Protein AF-0000000078188880 (afdb_homodimer)

Secondary structure (DSSP, 8-state):
--HHHHHHHHHHHHHHHHHHHHHHHHHHHHHHHHHHHHHHHHHHHHHH-EEEEEEE-S--S-EEEEEGGGTT---EEPEEPTTS-EEEEEEE-SEEEEEEEEETTEEE--TTS-EEEETTEEEEEEEE-/--HHHHHHHHHHHHHHHHHHHHHHHHHHHHHHHHHHHHHHHHHHHHHH-EEEEEEE-S--S-EEEEEGGGTT---EEPEEPTTS-EEEEEEE-SEEEEEEEEETTEEE--TTS-EEEETTEEEEEEEE-

InterPro domains:
  IPR013783 Immunoglobulin-like fold [G3DSA:2.60.40.10] (49-129)
  IPR014756 Immunoglobulin E-set [SSF81296] (52-128)
  IPR032640 AMP-activated protein kinase, glycogen-binding domain [PF16561] (54-128)

Sequence (258 aa):
MNAQDRLRSIRAKIAVLEGKMALAIIDAQKTLEEKQKRIDETRRALRLLRTACVVWPNSASEVLLSGSFDGWTTQRRMEKSSTGIFSLCLKLYPGRYEMKFIVDGVWRIDPLRPIVNNNGYENNLLIITMNAQDRLRSIRAKIAVLEGKMALAIIDAQKTLEEKQKRIDETRRALRLLRTACVVWPNSASEVLLSGSFDGWTTQRRMEKSSTGIFSLCLKLYPGRYEMKFIVDGVWRIDPLRPIVNNNGYENNLLIIT

Radius of gyration: 29.89 Å; Cα contacts (8 Å, |Δi|>4): 403; chains: 2; bounding box: 82×74×86 Å

Solvent-accessible surface area (backbone atoms only — not comparable to full-atom values): 14032 Å² total; per-residue (Å²): 132,56,75,66,54,56,50,51,49,49,52,50,50,50,52,53,50,52,51,51,50,52,51,50,49,51,53,49,52,53,51,48,50,52,50,49,51,51,49,50,40,47,48,53,32,56,67,57,42,33,82,44,76,49,71,44,82,59,89,70,92,43,44,28,41,31,29,40,68,24,47,55,65,56,71,44,74,39,46,70,44,98,87,50,39,29,36,43,50,40,69,38,48,52,23,46,36,42,30,40,34,30,50,69,86,37,81,40,67,58,87,91,44,56,70,43,77,56,98,86,39,78,32,24,52,45,79,40,121,131,54,73,67,55,54,50,53,50,51,51,50,49,48,52,51,50,51,52,50,50,50,52,49,48,52,52,50,52,51,51,48,50,53,51,51,49,52,48,51,40,48,50,54,34,56,67,57,42,33,82,44,75,47,71,45,82,58,88,70,91,42,46,29,40,32,28,39,67,24,47,55,64,55,72,44,77,40,47,71,44,97,87,50,40,28,35,42,48,39,70,38,48,52,23,46,35,42,32,40,33,29,49,70,84,38,83,40,66,58,87,92,45,55,72,44,78,56,98,86,40,78,30,24,52,45,79,39,120

Organism: Punica granatum (NCBI:txid22663)

Structure (mmCIF, N/CA/C/O backbone):
data_AF-0000000078188880-model_v1
#
loop_
_entity.id
_entity.type
_entity.pdbx_description
1 polymer 'AMP-activated protein kinase glycogen-binding domain-containing protein'
#
loop_
_atom_site.group_PDB
_atom_site.id
_atom_site.type_symbol
_atom_site.label_atom_id
_atom_site.label_alt_id
_atom_site.label_comp_id
_atom_site.label_asym_id
_atom_site.label_entity_id
_atom_site.label_seq_id
_atom_site.pdbx_PDB_ins_code
_atom_site.Cartn_x
_atom_site.Cartn_y
_atom_site.Cartn_z
_atom_site.occupancy
_atom_site.B_iso_or_equiv
_atom_site.auth_seq_id
_atom_site.auth_comp_id
_atom_site.auth_asym_id
_atom_site.auth_atom_id
_atom_site.pdbx_PDB_model_num
ATOM 1 N N . MET A 1 1 ? -23.516 39.938 53.188 1 63.28 1 MET A N 1
ATOM 2 C CA . MET A 1 1 ? -23.422 40.062 51.75 1 63.28 1 MET A CA 1
ATOM 3 C C . MET A 1 1 ? -24.797 40.25 51.125 1 63.28 1 MET A C 1
ATOM 5 O O . MET A 1 1 ? -25.688 39.406 51.344 1 63.28 1 MET A O 1
ATOM 9 N N . ASN A 1 2 ? -25.094 41.469 50.531 1 81.81 2 ASN A N 1
ATOM 10 C CA . ASN A 1 2 ? -26.453 41.781 50.094 1 81.81 2 ASN A CA 1
ATOM 11 C C . ASN A 1 2 ? -26.812 41 48.844 1 81.81 2 ASN A C 1
ATOM 13 O O . ASN A 1 2 ? -25.953 40.375 48.219 1 81.81 2 ASN A O 1
ATOM 17 N N . ALA A 1 3 ? -28.031 40.812 48.688 1 90.81 3 ALA A N 1
ATOM 18 C CA . ALA A 1 3 ? -28.594 40.062 47.562 1 90.81 3 ALA A CA 1
ATOM 19 C C . ALA A 1 3 ? -27.969 40.469 46.25 1 90.81 3 ALA A C 1
ATOM 21 O O . ALA A 1 3 ? -27.75 39.625 45.375 1 90.81 3 ALA A O 1
ATOM 22 N N . GLN A 1 4 ? -27.516 41.625 46.156 1 89.44 4 GLN A N 1
ATOM 23 C CA . GLN A 1 4 ? -26.922 42.156 44.938 1 89.44 4 GLN A CA 1
ATOM 24 C C . GLN A 1 4 ? -25.5 41.656 44.75 1 89.44 4 GLN A C 1
ATOM 26 O O . GLN A 1 4 ? -25.094 41.375 43.594 1 89.44 4 GLN A O 1
ATOM 31 N N . ASP A 1 5 ? -24.797 41.375 45.812 1 89.25 5 ASP A N 1
ATOM 32 C CA . ASP A 1 5 ? -23.422 40.875 45.75 1 89.25 5 ASP A CA 1
ATOM 33 C C . ASP A 1 5 ? -23.406 39.406 45.344 1 89.25 5 ASP A C 1
ATOM 35 O O . ASP A 1 5 ? -22.531 38.969 44.594 1 89.25 5 ASP A O 1
ATOM 39 N N . ARG A 1 6 ? -24.266 38.688 45.781 1 86.69 6 ARG A N 1
ATOM 40 C CA . ARG A 1 6 ? -24.375 37.281 45.438 1 86.69 6 ARG A CA 1
ATOM 41 C C . ARG A 1 6 ? -24.688 37.094 43.938 1 86.69 6 ARG A C 1
ATOM 43 O O . ARG A 1 6 ? -24.109 36.219 43.281 1 86.69 6 ARG A O 1
ATOM 50 N N . LEU A 1 7 ? -25.594 38.094 43.562 1 89.62 7 LEU A N 1
ATOM 51 C CA . LEU A 1 7 ? -25.969 38.062 42.156 1 89.62 7 LEU A CA 1
ATOM 52 C C . LEU A 1 7 ? -24.781 38.406 41.25 1 89.62 7 LEU A C 1
ATOM 54 O O . LEU A 1 7 ? -24.578 37.75 40.219 1 89.62 7 LEU A O 1
ATOM 58 N N . ARG A 1 8 ? -24.062 39.312 41.688 1 90.94 8 ARG A N 1
ATOM 59 C CA . ARG A 1 8 ? -22.859 39.719 40.938 1 90.94 8 ARG A CA 1
ATOM 60 C C . ARG A 1 8 ? -21.844 38.594 40.906 1 90.94 8 ARG A C 1
ATOM 62 O O . ARG A 1 8 ? -21.203 38.344 39.875 1 90.94 8 ARG A O 1
ATOM 69 N N . SER A 1 9 ? -21.766 37.875 41.969 1 89.62 9 SER A N 1
ATOM 70 C CA . SER A 1 9 ? -20.828 36.75 42.062 1 89.62 9 SER A CA 1
ATOM 71 C C . SER A 1 9 ? -21.219 35.625 41.125 1 89.62 9 SER A C 1
ATOM 73 O O . SER A 1 9 ? -20.375 35 40.5 1 89.62 9 SER A O 1
ATOM 75 N N . ILE A 1 10 ? -22.469 35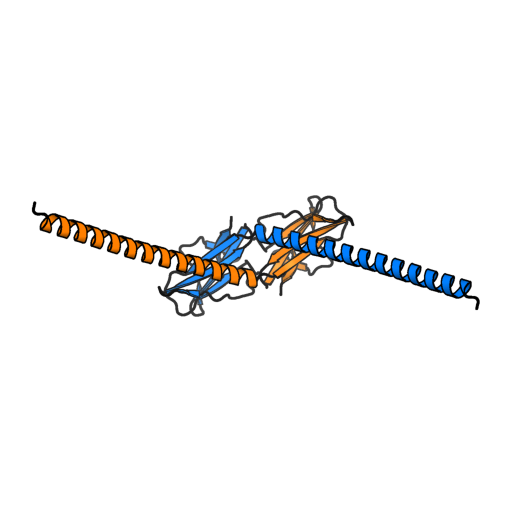.406 41.156 1 88.38 10 ILE A N 1
ATOM 76 C CA . ILE A 1 10 ? -22.984 34.344 40.312 1 88.38 10 ILE A CA 1
ATOM 77 C C . ILE A 1 10 ? -22.812 34.688 38.844 1 88.38 10 ILE A C 1
ATOM 79 O O . ILE A 1 10 ? -22.406 33.844 38.062 1 88.38 10 ILE A O 1
ATOM 83 N N . ARG A 1 11 ? -23.047 35.906 38.594 1 87.94 11 ARG A N 1
ATOM 84 C CA . ARG A 1 11 ? -22.844 36.344 37.219 1 87.94 11 ARG A CA 1
ATOM 85 C C . ARG A 1 11 ? -21.375 36.25 36.812 1 87.94 11 ARG A C 1
ATOM 87 O O . ARG A 1 11 ? -21.062 35.844 35.688 1 87.94 11 ARG A O 1
ATOM 94 N N . ALA A 1 12 ? -20.578 36.5 37.719 1 91.69 12 ALA A N 1
ATOM 95 C CA . ALA A 1 12 ? -19.141 36.375 37.469 1 91.69 12 ALA A CA 1
ATOM 96 C C . ALA A 1 12 ? -18.75 34.906 37.25 1 91.69 12 ALA A C 1
ATOM 98 O O . ALA A 1 12 ? -17.953 34.625 36.375 1 91.69 12 ALA A O 1
ATOM 99 N N . LYS A 1 13 ? -19.312 34.094 37.938 1 88.88 13 LYS A N 1
ATOM 100 C CA . LYS A 1 13 ? -19.016 32.656 37.812 1 88.88 13 LYS A CA 1
ATOM 101 C C . LYS A 1 13 ? -19.516 32.125 36.469 1 88.88 13 LYS A C 1
ATOM 103 O O . LYS A 1 13 ? -18.844 31.328 35.844 1 88.88 13 LYS A O 1
ATOM 108 N N . ILE A 1 14 ? -20.625 32.594 36.125 1 88.81 14 ILE A N 1
ATOM 109 C CA . ILE A 1 14 ? -21.203 32.156 34.875 1 88.81 14 ILE A CA 1
ATOM 110 C C . ILE A 1 14 ? -20.328 32.656 33.719 1 88.81 14 ILE A C 1
ATOM 112 O O . ILE A 1 14 ? -20.062 31.891 32.781 1 88.81 14 ILE A O 1
ATOM 116 N N . ALA A 1 15 ? -19.859 33.844 33.844 1 91.38 15 ALA A N 1
ATOM 117 C CA . ALA A 1 15 ? -19 34.406 32.812 1 91.38 15 ALA A CA 1
ATOM 118 C C . ALA A 1 15 ? -17.703 33.594 32.688 1 91.38 15 ALA A C 1
ATOM 120 O O . ALA A 1 15 ? -17.234 33.344 31.578 1 91.38 15 ALA A O 1
ATOM 121 N N . VAL A 1 16 ? -17.156 33.188 33.719 1 92.5 16 VAL A N 1
ATOM 122 C CA . VAL A 1 16 ? -15.93 32.406 33.75 1 92.5 16 VAL A CA 1
ATOM 123 C C . VAL A 1 16 ? -16.172 31.047 33.125 1 92.5 16 VAL A C 1
ATOM 125 O O . VAL A 1 16 ? -15.375 30.578 32.312 1 92.5 16 VAL A O 1
ATOM 128 N N . LEU A 1 17 ? -17.297 30.422 33.438 1 88.06 17 LEU A N 1
ATOM 129 C CA . LEU A 1 17 ? -17.656 29.125 32.906 1 88.06 17 LEU A CA 1
ATOM 130 C C . LEU A 1 17 ? -17.875 29.203 31.391 1 88.06 17 LEU A C 1
ATOM 132 O O . LEU A 1 17 ? -17.438 28.312 30.641 1 88.06 17 LEU A O 1
ATOM 136 N N . GLU A 1 18 ? -18.594 30.234 30.969 1 89.25 18 GLU A N 1
ATOM 137 C CA . GLU A 1 18 ? -18.812 30.453 29.547 1 89.25 18 GLU A CA 1
ATOM 138 C C . GLU A 1 18 ? -17.5 30.625 28.797 1 89.25 18 GLU A C 1
ATOM 140 O O . GLU A 1 18 ? -17.328 30.109 27.703 1 89.25 18 GLU A O 1
ATOM 145 N N . GLY A 1 19 ? -16.625 31.344 29.375 1 90.62 19 GLY A N 1
ATOM 146 C CA . GLY A 1 19 ? -15.289 31.5 28.812 1 90.62 19 GLY A CA 1
ATOM 147 C C . GLY A 1 19 ? -14.531 30.188 28.703 1 90.62 19 GLY A C 1
ATOM 148 O O . GLY A 1 19 ? -13.922 29.906 27.672 1 90.62 19 GLY A O 1
ATOM 149 N N . LYS A 1 20 ? -14.656 29.406 29.719 1 88.94 20 LYS A N 1
ATOM 150 C CA . LYS A 1 20 ? -14 28.109 29.734 1 88.94 20 LYS A CA 1
ATOM 151 C C . LYS A 1 20 ? -14.594 27.188 28.656 1 88.94 20 LYS A C 1
ATOM 153 O O . LYS A 1 20 ? -13.859 26.484 27.969 1 88.94 20 LYS A O 1
ATOM 158 N N . MET A 1 21 ? -15.891 27.234 28.578 1 89.44 21 MET A N 1
ATOM 159 C CA . MET A 1 21 ? -16.578 26.406 27.594 1 89.44 21 MET A CA 1
ATOM 160 C C . MET A 1 21 ? -16.203 26.828 26.172 1 89.44 21 MET A C 1
ATOM 162 O O . MET A 1 21 ? -15.992 25.984 25.297 1 89.44 21 MET A O 1
ATOM 166 N N . ALA A 1 22 ? -16.125 28.094 26.016 1 90.31 22 ALA A N 1
ATOM 167 C CA . ALA A 1 22 ? -15.75 28.625 24.719 1 90.31 22 ALA A CA 1
ATOM 168 C C . ALA A 1 22 ? -14.352 28.156 24.312 1 90.31 22 ALA A C 1
ATOM 170 O O . ALA A 1 22 ? -14.125 27.75 23.172 1 90.31 22 ALA A O 1
ATOM 171 N N . LEU A 1 23 ? -13.43 28.172 25.266 1 91.06 23 LEU A N 1
ATOM 172 C CA . LEU A 1 23 ? -12.062 27.734 25.016 1 91.06 23 LEU A CA 1
ATOM 173 C C . LEU A 1 23 ? -12.016 26.234 24.734 1 91.06 23 LEU A C 1
ATOM 175 O O . LEU A 1 23 ? -11.281 25.781 23.859 1 91.06 23 LEU A O 1
ATOM 179 N N . ALA A 1 24 ? -12.883 25.531 25.438 1 90.38 24 ALA A N 1
ATOM 180 C CA . ALA A 1 24 ? -12.945 24.094 25.234 1 90.38 24 ALA A CA 1
ATOM 181 C C . ALA A 1 24 ? -13.477 23.75 23.844 1 90.38 24 ALA A C 1
ATOM 183 O O . ALA A 1 24 ? -12.984 22.812 23.203 1 90.38 24 ALA A O 1
ATOM 184 N N . ILE A 1 25 ? -14.414 24.484 23.391 1 90.5 25 ILE A N 1
ATOM 185 C CA . ILE A 1 25 ? -15.008 24.281 22.078 1 90.5 25 ILE A CA 1
ATOM 186 C C . ILE A 1 25 ? -13.977 24.578 20.984 1 90.5 25 ILE A C 1
ATOM 188 O O . ILE A 1 25 ? -13.844 23.812 20.016 1 90.5 25 ILE A O 1
ATOM 192 N N . ILE A 1 26 ? -13.281 25.625 21.219 1 90.25 26 ILE A N 1
ATOM 193 C CA . ILE A 1 26 ? -12.25 26.016 20.266 1 90.25 26 ILE A CA 1
ATOM 194 C C . ILE A 1 26 ? -11.195 24.922 20.156 1 90.25 26 ILE A C 1
ATOM 196 O O . ILE A 1 26 ? -10.789 24.531 19.062 1 90.25 26 ILE A O 1
ATOM 200 N N . ASP A 1 27 ? -10.812 24.391 21.281 1 89.56 27 ASP A N 1
ATOM 201 C CA . ASP A 1 27 ? -9.812 23.328 21.328 1 89.56 27 ASP A CA 1
ATOM 202 C C . ASP A 1 27 ? -10.336 22.062 20.656 1 89.56 27 ASP A C 1
ATOM 204 O O . ASP A 1 27 ? -9.594 21.406 19.906 1 89.56 27 ASP A O 1
ATOM 208 N N . ALA A 1 28 ? -11.594 21.812 20.859 1 88.12 28 ALA A N 1
ATOM 209 C CA . ALA A 1 28 ? -12.227 20.641 20.25 1 88.12 28 ALA A CA 1
ATOM 210 C C . ALA A 1 28 ? -12.297 20.781 18.734 1 88.12 28 ALA A C 1
ATOM 212 O O . ALA A 1 28 ? -12.047 19.812 18 1 88.12 28 ALA A O 1
ATOM 213 N N . GLN A 1 29 ? -12.656 21.938 18.312 1 87.94 29 GLN A N 1
ATOM 214 C CA . GLN A 1 29 ? -12.758 22.203 16.875 1 87.94 29 GLN A CA 1
ATOM 215 C C . GLN A 1 29 ? -11.398 22.078 16.203 1 87.94 29 GLN A C 1
ATOM 217 O O . GLN A 1 29 ? -11.297 21.516 15.102 1 87.94 29 GLN A O 1
ATOM 222 N N . LYS A 1 30 ? -10.391 22.578 16.828 1 87.69 30 LYS A N 1
ATOM 223 C CA . LYS A 1 30 ? -9.031 22.469 16.297 1 87.69 30 LYS A CA 1
ATOM 224 C C . LYS A 1 30 ? -8.602 21.016 16.172 1 87.69 30 LYS A C 1
ATOM 226 O O . LYS A 1 30 ? -8.031 20.609 15.156 1 87.69 30 LYS A O 1
ATOM 231 N N . THR A 1 31 ? -8.875 20.297 17.141 1 86.44 31 THR A N 1
ATOM 232 C CA . THR A 1 31 ? -8.547 18.875 17.141 1 86.44 31 THR A CA 1
ATOM 233 C C . THR A 1 31 ? -9.305 18.141 16.047 1 86.44 31 THR A C 1
ATOM 235 O O . THR A 1 31 ? -8.734 17.297 15.344 1 86.44 31 THR A O 1
ATOM 238 N N . LEU A 1 32 ? -10.5 18.484 15.852 1 87.56 32 LEU A N 1
ATOM 239 C CA . LEU A 1 32 ? -11.344 17.875 14.836 1 87.56 32 LEU A CA 1
ATOM 240 C C . LEU A 1 32 ? -10.812 18.172 13.438 1 87.56 32 LEU A C 1
ATOM 242 O O . LEU A 1 32 ? -10.805 17.297 12.57 1 87.56 32 LEU A O 1
ATOM 246 N N . GLU A 1 33 ? -10.422 19.375 13.266 1 88.06 33 GLU A N 1
ATOM 247 C CA . GLU A 1 33 ? -9.867 19.781 11.977 1 88.06 33 GLU A CA 1
ATOM 248 C C . GLU A 1 33 ? -8.602 19 11.648 1 88.06 33 GLU A C 1
ATOM 250 O O . GLU A 1 33 ? -8.406 18.578 10.508 1 88.06 33 GLU A O 1
ATOM 255 N N . GLU A 1 34 ? -7.805 18.875 12.625 1 84.06 34 GLU A N 1
ATOM 256 C CA . GLU A 1 34 ? -6.57 18.125 12.438 1 84.06 34 GLU A CA 1
ATOM 257 C C . GLU A 1 34 ? -6.863 16.672 12.094 1 84.06 34 GLU A C 1
ATOM 259 O O . GLU A 1 34 ? -6.211 16.078 11.227 1 84.06 34 GLU A O 1
ATOM 264 N N . LYS A 1 35 ? -7.855 16.172 12.812 1 83.81 35 LYS A N 1
ATOM 265 C CA . LYS A 1 35 ? -8.234 14.781 12.555 1 83.81 35 LYS A CA 1
ATOM 266 C C . LYS A 1 35 ? -8.789 14.617 11.141 1 83.81 35 LYS A C 1
ATOM 268 O O . LYS A 1 35 ? -8.453 13.656 10.445 1 83.81 35 LYS A O 1
ATOM 273 N N . GLN A 1 36 ? -9.562 15.555 10.742 1 88.12 36 GLN A N 1
ATOM 274 C CA . GLN A 1 36 ? -10.133 15.531 9.398 1 88.12 36 GLN A CA 1
ATOM 275 C C . GLN A 1 36 ? -9.047 15.625 8.336 1 88.12 36 GLN A C 1
ATOM 277 O O . GLN A 1 36 ? -9.109 14.945 7.312 1 88.12 36 GLN A O 1
ATOM 282 N N . LYS A 1 37 ? -8.086 16.422 8.617 1 84.88 37 LYS A N 1
ATOM 283 C CA . LYS A 1 37 ? -6.969 16.547 7.688 1 84.88 37 LYS A CA 1
ATOM 284 C C . LYS A 1 37 ? -6.215 15.234 7.539 1 84.88 37 LYS A C 1
ATOM 286 O O . LYS A 1 37 ? -5.867 14.836 6.426 1 84.88 37 LYS A O 1
ATOM 291 N N . ARG A 1 38 ? -6.059 14.602 8.648 1 82.75 38 ARG A N 1
ATOM 292 C CA . ARG A 1 38 ? -5.367 13.32 8.633 1 82.75 38 ARG A CA 1
ATOM 293 C C . ARG A 1 38 ? -6.16 12.273 7.855 1 82.75 38 ARG A C 1
ATOM 295 O O . ARG A 1 38 ? -5.586 11.477 7.109 1 82.75 38 ARG A O 1
ATOM 302 N N . ILE A 1 39 ? -7.391 12.344 7.988 1 86.81 39 ILE A N 1
ATOM 303 C CA . ILE A 1 39 ? -8.266 11.406 7.297 1 86.81 39 ILE A CA 1
ATOM 304 C C . ILE A 1 39 ? -8.203 11.656 5.793 1 86.81 39 ILE A C 1
ATOM 306 O O . ILE A 1 39 ? -8.07 10.711 5.004 1 86.81 39 ILE A O 1
ATOM 310 N N . ASP A 1 40 ? -8.227 12.836 5.469 1 88.81 40 ASP A N 1
ATOM 311 C CA . ASP A 1 40 ? -8.188 13.188 4.051 1 88.81 40 ASP A CA 1
ATOM 312 C C . ASP A 1 40 ? -6.871 12.75 3.414 1 88.81 40 ASP A C 1
ATOM 314 O O . ASP A 1 40 ? -6.855 12.25 2.289 1 88.81 40 ASP A O 1
ATOM 318 N N . GLU A 1 41 ? -5.863 12.898 4.133 1 87.88 41 GLU A N 1
ATOM 319 C CA . GLU A 1 41 ? -4.547 12.492 3.654 1 87.88 41 GLU A CA 1
ATOM 320 C C . GLU A 1 41 ? -4.473 10.977 3.473 1 87.88 41 GLU A C 1
ATOM 322 O O . GLU A 1 41 ? -3.932 10.492 2.477 1 87.88 41 GLU A O 1
ATOM 327 N N . THR A 1 42 ? -5.012 10.297 4.398 1 87.5 42 THR A N 1
ATOM 328 C CA . THR A 1 42 ? -5.027 8.836 4.332 1 87.5 42 THR A CA 1
ATOM 329 C C . THR A 1 42 ? -5.875 8.359 3.158 1 87.5 42 THR A C 1
ATOM 331 O O . THR A 1 42 ? -5.496 7.43 2.447 1 87.5 42 THR A O 1
ATOM 334 N N . ARG A 1 43 ? -6.91 9.047 3.02 1 88.44 43 ARG A N 1
ATOM 335 C CA . ARG A 1 43 ? -7.797 8.695 1.917 1 88.44 43 ARG A CA 1
ATOM 336 C C . ARG A 1 43 ? -7.109 8.898 0.572 1 88.44 43 ARG A C 1
ATOM 338 O O . ARG A 1 43 ? -7.246 8.078 -0.335 1 88.44 43 ARG A O 1
ATOM 345 N N . ARG A 1 44 ? -6.484 9.961 0.462 1 91.06 44 ARG A N 1
ATOM 346 C CA . ARG A 1 44 ? -5.742 10.227 -0.767 1 91.06 44 ARG A CA 1
ATOM 347 C C . ARG A 1 44 ? -4.703 9.141 -1.024 1 91.06 44 ARG A C 1
ATOM 349 O O . ARG A 1 44 ? -4.574 8.648 -2.148 1 91.06 44 ARG A O 1
ATOM 356 N N . ALA A 1 45 ? -3.965 8.766 -0.01 1 93.06 45 ALA A N 1
ATOM 357 C CA . ALA A 1 45 ? -2.959 7.711 -0.124 1 93.06 45 ALA A CA 1
ATOM 358 C C . ALA A 1 45 ? -3.59 6.395 -0.564 1 93.06 45 ALA A C 1
ATOM 360 O O . ALA A 1 45 ? -3.049 5.695 -1.425 1 93.06 45 ALA A O 1
ATOM 361 N N . LEU A 1 46 ? -4.703 6.129 -0.073 1 93 46 LEU A N 1
ATOM 362 C CA . LEU A 1 46 ? -5.387 4.875 -0.372 1 93 46 LEU A CA 1
ATOM 363 C C . LEU A 1 46 ? -5.879 4.855 -1.814 1 93 46 LEU A C 1
ATOM 365 O O . LEU A 1 46 ? -5.852 3.809 -2.469 1 93 46 LEU A O 1
ATOM 369 N N . ARG A 1 47 ? -6.238 6.023 -2.303 1 93.44 47 ARG A N 1
ATOM 370 C CA . ARG A 1 47 ? -6.793 6.125 -3.65 1 93.44 47 ARG A CA 1
ATOM 371 C C . ARG A 1 47 ? -5.727 5.832 -4.703 1 93.44 47 ARG A C 1
ATOM 373 O O . ARG A 1 47 ? -6.047 5.414 -5.816 1 93.44 47 ARG A O 1
ATOM 380 N N . LEU A 1 48 ? -4.551 6.035 -4.348 1 95.56 48 LEU A N 1
ATOM 381 C CA . LEU A 1 48 ? -3.457 5.859 -5.293 1 95.56 48 LEU A CA 1
ATOM 382 C C . LEU A 1 48 ? -3.051 4.391 -5.387 1 95.56 48 LEU A C 1
ATOM 384 O O . LEU A 1 48 ? -2.381 3.988 -6.34 1 95.56 48 LEU A O 1
ATOM 388 N N . LEU A 1 49 ? -3.445 3.607 -4.398 1 97.25 49 LEU A N 1
ATOM 389 C CA . LEU A 1 49 ? -3.043 2.205 -4.363 1 97.25 49 LEU A CA 1
ATOM 390 C C . LEU A 1 49 ? -3.793 1.396 -5.414 1 97.25 49 LEU A C 1
ATOM 392 O O . LEU A 1 49 ? -4.969 1.657 -5.684 1 97.25 49 LEU A O 1
ATOM 396 N N . ARG A 1 50 ? -3.064 0.411 -5.973 1 96.81 50 ARG A N 1
ATOM 397 C CA . ARG A 1 50 ? -3.633 -0.524 -6.938 1 96.81 50 ARG A CA 1
ATOM 398 C C . ARG A 1 50 ? -3.572 -1.955 -6.414 1 96.81 50 ARG A C 1
ATOM 400 O O . ARG A 1 50 ? -2.609 -2.338 -5.746 1 96.81 50 ARG A O 1
ATOM 407 N N . THR A 1 51 ? -4.613 -2.707 -6.75 1 95.56 51 THR A N 1
ATOM 408 C CA . THR A 1 51 ? -4.621 -4.121 -6.391 1 95.56 51 THR A CA 1
ATOM 409 C C . THR A 1 51 ? -3.779 -4.934 -7.371 1 95.56 51 THR A C 1
ATOM 411 O O . THR A 1 51 ? -3.971 -4.844 -8.586 1 95.56 51 THR A O 1
ATOM 414 N N . ALA A 1 52 ? -2.83 -5.613 -6.855 1 96.31 52 ALA A N 1
ATOM 415 C CA . ALA A 1 52 ? -2.012 -6.539 -7.633 1 96.31 52 ALA A CA 1
ATOM 416 C C . ALA A 1 52 ? -2.172 -7.973 -7.129 1 96.31 52 ALA A C 1
ATOM 418 O O . ALA A 1 52 ? -1.853 -8.266 -5.977 1 96.31 52 ALA A O 1
ATOM 419 N N . CYS A 1 53 ? -2.664 -8.852 -8 1 94.81 53 CYS A N 1
ATOM 420 C CA . CYS A 1 53 ? -2.818 -10.25 -7.621 1 94.81 53 CYS A CA 1
ATOM 421 C C . CYS A 1 53 ? -1.739 -11.117 -8.266 1 94.81 53 CYS A C 1
ATOM 423 O O . CYS A 1 53 ? -1.664 -11.211 -9.492 1 94.81 53 CYS A O 1
ATOM 425 N N . VAL A 1 54 ? -0.965 -11.727 -7.434 1 97 54 VAL A N 1
ATOM 426 C CA . VAL A 1 54 ? 0.134 -12.578 -7.879 1 97 54 VAL A CA 1
ATOM 427 C C . VAL A 1 54 ? -0.276 -14.047 -7.781 1 97 54 VAL A C 1
ATOM 429 O O . VAL A 1 54 ? -0.861 -14.469 -6.781 1 97 54 VAL A O 1
ATOM 432 N N . VAL A 1 55 ? 0.067 -14.766 -8.883 1 96.19 55 VAL A N 1
ATOM 433 C CA . VAL A 1 55 ? -0.338 -16.172 -8.922 1 96.19 55 VAL A CA 1
ATOM 434 C C . VAL A 1 55 ? 0.89 -17.062 -9.109 1 96.19 55 VAL A C 1
ATOM 436 O O . VAL A 1 55 ? 1.845 -16.672 -9.789 1 96.19 55 VAL A O 1
ATOM 439 N N . TRP A 1 56 ? 0.911 -18.109 -8.445 1 97 56 TRP A N 1
ATOM 440 C CA . TRP A 1 56 ? 1.793 -19.234 -8.727 1 97 56 TRP A CA 1
ATOM 441 C C . TRP A 1 56 ? 1.005 -20.422 -9.281 1 97 56 TRP A C 1
ATOM 443 O O . TRP A 1 56 ? 0.241 -21.062 -8.555 1 97 56 TRP A O 1
ATOM 453 N N . PRO A 1 57 ? 1.231 -20.781 -10.555 1 89 57 PRO A N 1
ATOM 454 C CA . PRO A 1 57 ? 0.323 -21.719 -11.211 1 89 57 PRO A CA 1
ATOM 455 C C . PRO A 1 57 ? 0.788 -23.172 -11.094 1 89 57 PRO A C 1
ATOM 457 O O . PRO A 1 57 ? 0.082 -24.078 -11.523 1 89 57 PRO A O 1
ATOM 460 N N . ASN A 1 58 ? 1.953 -23.391 -10.57 1 93.69 58 ASN A N 1
ATOM 461 C CA . ASN A 1 58 ? 2.5 -24.75 -10.516 1 93.69 58 ASN A CA 1
ATOM 462 C C . ASN A 1 58 ? 2.125 -25.438 -9.211 1 93.69 58 ASN A C 1
ATOM 464 O O . ASN A 1 58 ? 1.701 -24.797 -8.25 1 93.69 58 ASN A O 1
ATOM 468 N N . SER A 1 59 ? 2.219 -26.75 -9.312 1 94.25 59 SER A N 1
ATOM 469 C CA . SER A 1 59 ? 1.889 -27.531 -8.133 1 94.25 59 SER A CA 1
ATOM 470 C C . SER A 1 59 ? 2.883 -27.297 -7 1 94.25 59 SER A C 1
ATOM 472 O O . SER A 1 59 ? 4.078 -27.125 -7.246 1 94.25 59 SER A O 1
ATOM 474 N N . ALA A 1 60 ? 2.371 -27.188 -5.758 1 97.38 60 ALA A N 1
ATOM 475 C CA . ALA A 1 60 ? 3.16 -27.031 -4.543 1 97.38 60 ALA A CA 1
ATOM 476 C C . ALA A 1 60 ? 2.316 -27.297 -3.301 1 97.38 60 ALA A C 1
ATOM 478 O O . ALA A 1 60 ? 1.085 -27.328 -3.371 1 97.38 60 ALA A O 1
ATOM 479 N N . SER A 1 61 ? 2.918 -27.625 -2.223 1 97.19 61 SER A N 1
ATOM 480 C CA . SER A 1 61 ? 2.229 -27.75 -0.942 1 97.19 61 SER A CA 1
ATOM 481 C C . SER A 1 61 ? 2.045 -26.391 -0.286 1 97.19 61 SER A C 1
ATOM 483 O O . SER A 1 61 ? 0.98 -26.094 0.262 1 97.19 61 SER A O 1
ATOM 485 N N . GLU A 1 62 ? 3.088 -25.594 -0.333 1 98.19 62 GLU A N 1
ATOM 486 C CA . GLU A 1 62 ? 3.07 -24.25 0.236 1 98.19 62 GLU A CA 1
ATOM 487 C C . GLU A 1 62 ? 3.852 -23.281 -0.635 1 98.19 62 GLU A C 1
ATOM 489 O O . GLU A 1 62 ? 4.926 -23.609 -1.141 1 98.19 62 GLU A O 1
ATOM 494 N N . VAL A 1 63 ? 3.262 -22.109 -0.808 1 98.69 63 VAL A N 1
ATOM 495 C CA . VAL A 1 63 ? 3.947 -21.062 -1.558 1 98.69 63 VAL A CA 1
ATOM 496 C C . VAL A 1 63 ? 3.898 -19.75 -0.775 1 98.69 63 VAL A C 1
ATOM 498 O O . VAL A 1 63 ? 2.838 -19.344 -0.298 1 98.69 63 VAL A O 1
ATOM 501 N N . LEU A 1 64 ? 5.094 -19.156 -0.548 1 98.75 64 LEU A N 1
ATOM 502 C CA . LEU A 1 64 ? 5.215 -17.828 0.042 1 98.75 64 LEU A CA 1
ATOM 503 C C . LEU A 1 64 ? 5.723 -16.828 -0.983 1 98.75 64 LEU A C 1
ATOM 505 O O . LEU A 1 64 ? 6.371 -17.203 -1.963 1 98.75 64 LEU A O 1
ATOM 509 N N . LEU A 1 65 ? 5.309 -15.57 -0.728 1 98.62 65 LEU A N 1
ATOM 510 C CA . LEU A 1 65 ? 5.758 -14.484 -1.587 1 98.62 65 LEU A CA 1
ATOM 511 C C . LEU A 1 65 ? 6.602 -13.484 -0.803 1 98.62 65 LEU A C 1
ATOM 513 O O . LEU A 1 65 ? 6.25 -13.109 0.317 1 98.62 65 LEU A O 1
ATOM 517 N N . SER A 1 66 ? 7.773 -13.156 -1.267 1 98.56 66 SER A N 1
ATOM 518 C CA . SER A 1 66 ? 8.641 -12.094 -0.756 1 98.56 66 SER A CA 1
ATOM 519 C C . SER A 1 66 ? 9.016 -11.109 -1.857 1 98.56 66 SER A C 1
ATOM 521 O O . SER A 1 66 ? 9.07 -11.477 -3.035 1 98.56 66 SER A O 1
ATOM 523 N N . GLY A 1 67 ? 9.211 -9.82 -1.398 1 98.31 67 GLY A N 1
ATOM 524 C CA . GLY A 1 67 ? 9.523 -8.859 -2.439 1 98.31 67 GLY A CA 1
ATOM 525 C C . GLY A 1 67 ? 9.938 -7.504 -1.893 1 98.31 67 GLY A C 1
ATOM 526 O O . GLY A 1 67 ? 10.039 -7.324 -0.677 1 98.31 67 GLY A O 1
ATOM 527 N N . SER A 1 68 ? 10.148 -6.621 -2.863 1 98.06 68 SER A N 1
ATOM 528 C CA . SER A 1 68 ? 10.656 -5.301 -2.512 1 98.06 68 SER A CA 1
ATOM 529 C C . SER A 1 68 ? 9.547 -4.402 -1.981 1 98.06 68 SER A C 1
ATOM 531 O O . SER A 1 68 ? 9.82 -3.348 -1.4 1 98.06 68 SER A O 1
ATOM 533 N N . PHE A 1 69 ? 8.281 -4.852 -2.117 1 98.25 69 PHE A N 1
ATOM 534 C CA . PHE A 1 69 ? 7.141 -4.027 -1.732 1 98.25 69 PHE A CA 1
ATOM 535 C C . PHE A 1 69 ? 7.105 -3.822 -0.223 1 98.25 69 PHE A C 1
ATOM 537 O O . PHE A 1 69 ? 6.387 -2.955 0.274 1 98.25 69 PHE A O 1
ATOM 544 N N . ASP A 1 70 ? 7.871 -4.527 0.536 1 97.69 70 ASP A N 1
ATOM 545 C CA . ASP A 1 70 ? 8.055 -4.293 1.965 1 97.69 70 ASP A CA 1
ATOM 546 C C . ASP A 1 70 ? 9.523 -4.402 2.357 1 97.69 70 ASP A C 1
ATOM 548 O O . ASP A 1 70 ? 9.844 -4.719 3.506 1 97.69 70 ASP A O 1
ATOM 552 N N . GLY A 1 71 ? 10.352 -4.246 1.402 1 96.81 71 GLY A N 1
ATOM 553 C CA . GLY A 1 71 ? 11.789 -4.305 1.646 1 96.81 71 GLY A CA 1
ATOM 554 C C . GLY A 1 71 ? 12.289 -5.707 1.922 1 96.81 71 GLY A C 1
ATOM 555 O O . GLY A 1 71 ? 13.258 -5.891 2.666 1 96.81 71 GLY A O 1
ATOM 556 N N . TRP A 1 72 ? 11.578 -6.695 1.471 1 97.31 72 TRP A N 1
ATOM 557 C CA . TRP A 1 72 ? 11.953 -8.102 1.623 1 97.31 72 TRP A CA 1
ATOM 558 C C . TRP A 1 72 ? 11.906 -8.516 3.088 1 97.31 72 TRP A C 1
ATOM 560 O O . TRP A 1 72 ? 12.656 -9.398 3.514 1 97.31 72 TRP A O 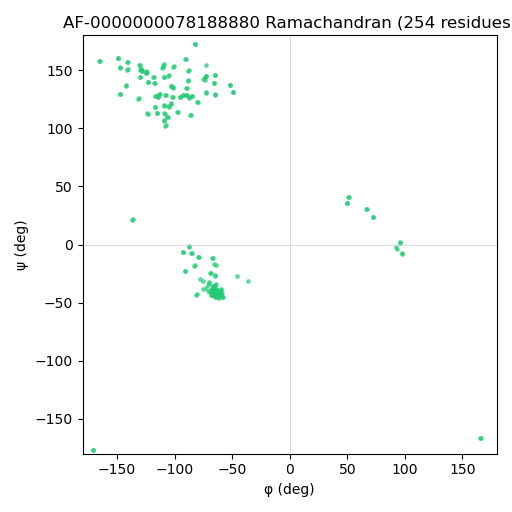1
ATOM 570 N N . THR A 1 73 ? 11.062 -7.934 3.832 1 97.69 73 THR A N 1
ATOM 571 C CA . THR A 1 73 ? 11.078 -8.148 5.273 1 97.69 73 THR A CA 1
ATOM 572 C C . THR A 1 73 ? 10.164 -9.305 5.66 1 97.69 73 THR A C 1
ATOM 574 O O . THR A 1 73 ? 10.305 -9.891 6.738 1 97.69 73 THR A O 1
ATOM 577 N N . THR A 1 74 ? 9.203 -9.641 4.859 1 97.31 74 THR A N 1
ATOM 578 C CA . THR A 1 74 ? 8.234 -10.672 5.211 1 97.31 74 THR A CA 1
ATOM 579 C C . THR A 1 74 ? 8.109 -11.695 4.086 1 97.31 74 THR A C 1
ATOM 581 O O . THR A 1 74 ? 8.414 -11.398 2.93 1 97.31 74 THR A O 1
ATOM 584 N N . GLN A 1 75 ? 7.773 -12.898 4.492 1 98.12 75 GLN A N 1
ATOM 585 C CA . GLN A 1 75 ? 7.352 -13.961 3.588 1 98.12 75 GLN A CA 1
ATOM 586 C C . GLN A 1 75 ? 5.855 -14.234 3.723 1 98.12 75 GLN A C 1
ATOM 588 O O . GLN A 1 75 ? 5.426 -14.922 4.648 1 98.12 75 GLN A O 1
ATOM 593 N N . ARG A 1 76 ? 5.109 -13.727 2.789 1 97.38 76 ARG A N 1
ATOM 594 C CA . ARG A 1 76 ? 3.656 -13.758 2.906 1 97.38 76 ARG A CA 1
ATOM 595 C C . ARG A 1 76 ? 3.088 -15.039 2.301 1 97.38 76 ARG A C 1
ATOM 597 O O . ARG A 1 76 ? 3.381 -15.367 1.151 1 97.38 76 ARG A O 1
ATOM 604 N N . ARG A 1 77 ? 2.299 -15.656 3.074 1 97.44 77 ARG A N 1
ATOM 605 C CA . ARG A 1 77 ? 1.717 -16.922 2.621 1 97.44 77 ARG A CA 1
ATOM 606 C C . ARG A 1 77 ? 0.663 -16.672 1.545 1 97.44 77 ARG A C 1
ATOM 608 O O . ARG A 1 77 ? -0.213 -15.82 1.706 1 97.44 77 ARG A O 1
ATOM 615 N N . MET A 1 78 ? 0.783 -17.438 0.458 1 97.06 78 MET A N 1
ATOM 616 C CA . MET A 1 78 ? -0.219 -17.391 -0.603 1 97.06 78 MET A CA 1
ATOM 617 C C . MET A 1 78 ? -1.346 -18.375 -0.333 1 97.06 78 MET A C 1
ATOM 619 O O . MET A 1 78 ? -1.121 -19.422 0.271 1 97.06 78 MET A O 1
ATOM 623 N N . GLU A 1 79 ? -2.504 -18.016 -0.789 1 94.38 79 GLU A N 1
ATOM 624 C CA . GLU A 1 79 ? -3.678 -18.859 -0.583 1 94.38 79 GLU A CA 1
ATOM 625 C C . GLU A 1 79 ? -3.844 -19.859 -1.723 1 94.38 79 GLU A C 1
ATOM 627 O O . GLU A 1 79 ? -3.742 -19.484 -2.896 1 94.38 79 GLU A O 1
ATOM 632 N N . LYS A 1 80 ? -4.117 -21.062 -1.336 1 93 80 LYS A N 1
ATOM 633 C CA . LYS A 1 80 ? -4.352 -22.109 -2.324 1 93 80 LYS A CA 1
ATOM 634 C C . LYS A 1 80 ? -5.836 -22.234 -2.654 1 93 80 LYS A C 1
ATOM 636 O O . LYS A 1 80 ? -6.668 -22.359 -1.753 1 93 80 LYS A O 1
ATOM 641 N N . SER A 1 81 ? -6.102 -22.203 -3.965 1 88.56 81 SER A N 1
ATOM 642 C CA . SER A 1 81 ? -7.48 -22.406 -4.402 1 88.56 81 SER A CA 1
ATOM 643 C C . SER A 1 81 ? -7.824 -23.891 -4.469 1 88.56 81 SER A C 1
ATOM 645 O O . SER A 1 81 ? -6.949 -24.734 -4.316 1 88.56 81 SER A O 1
ATOM 647 N N . SER A 1 82 ? -9.141 -24.125 -4.719 1 86.56 82 SER A N 1
ATOM 648 C CA . SER A 1 82 ? -9.609 -25.5 -4.844 1 86.56 82 SER A CA 1
ATOM 649 C C . SER A 1 82 ? -8.984 -26.188 -6.055 1 86.56 82 SER A C 1
ATOM 651 O O . SER A 1 82 ? -8.836 -27.422 -6.07 1 86.56 82 SER A O 1
ATOM 653 N N . THR A 1 83 ? -8.633 -25.391 -7.027 1 86.94 83 THR A N 1
ATOM 654 C CA . THR A 1 83 ? -8.055 -25.953 -8.25 1 86.94 83 THR A CA 1
ATOM 655 C C . THR A 1 83 ? -6.539 -26.094 -8.102 1 86.94 83 THR A C 1
ATOM 657 O O . THR A 1 83 ? -5.863 -26.531 -9.039 1 86.94 83 THR A O 1
ATOM 660 N N . GLY A 1 84 ? -5.996 -25.688 -6.977 1 90.44 84 GLY A N 1
ATOM 661 C CA . GLY A 1 84 ? -4.586 -25.891 -6.699 1 90.44 84 GLY A CA 1
ATOM 662 C C . GLY A 1 84 ? -3.727 -24.688 -7.043 1 90.44 84 GLY A C 1
ATOM 663 O O . GLY A 1 84 ? -2.5 -24.75 -6.941 1 90.44 84 GLY A O 1
ATOM 664 N N . ILE A 1 85 ? -4.328 -23.672 -7.484 1 92 85 ILE A N 1
ATOM 665 C CA . ILE A 1 85 ? -3.619 -22.453 -7.863 1 92 85 ILE A CA 1
ATOM 666 C C . ILE A 1 85 ? -3.393 -21.578 -6.625 1 92 85 ILE A C 1
ATOM 668 O O . ILE A 1 85 ? -4.305 -21.391 -5.816 1 92 85 ILE A O 1
ATOM 672 N N . PHE A 1 86 ? -2.098 -21.188 -6.445 1 96.44 86 PHE A N 1
ATOM 673 C CA . PHE A 1 86 ? -1.796 -20.281 -5.34 1 96.44 86 PHE A CA 1
ATOM 674 C C . PHE A 1 86 ? -1.941 -18.828 -5.781 1 96.44 86 PHE A C 1
ATOM 676 O O . PHE A 1 86 ? -1.55 -18.469 -6.891 1 96.44 86 PHE A O 1
ATOM 683 N N . SER A 1 87 ? -2.494 -17.984 -4.863 1 95.5 87 SER A N 1
ATOM 684 C CA . SER A 1 87 ? -2.662 -16.578 -5.203 1 95.5 87 SER A CA 1
ATOM 685 C C . SER A 1 87 ? -2.504 -15.68 -3.975 1 95.5 87 SER A C 1
ATOM 687 O O . SER A 1 87 ? -2.693 -16.141 -2.846 1 95.5 87 SER A O 1
ATOM 689 N N . LEU A 1 88 ? -2.088 -14.461 -4.18 1 96.31 88 LEU A N 1
ATOM 690 C CA . LEU A 1 88 ? -1.991 -13.406 -3.172 1 96.31 88 LEU A CA 1
ATOM 691 C C . LEU A 1 88 ? -2.246 -12.039 -3.789 1 96.31 88 LEU A C 1
ATOM 693 O O . LEU A 1 88 ? -1.692 -11.711 -4.844 1 96.31 88 LEU A O 1
ATOM 697 N N . CYS A 1 89 ? -3.148 -11.297 -3.146 1 96.31 89 CYS A N 1
ATOM 698 C CA . CYS A 1 89 ? -3.406 -9.938 -3.605 1 96.31 89 CYS A CA 1
ATOM 699 C C . CYS A 1 89 ? -2.73 -8.914 -2.695 1 96.31 89 CYS A C 1
ATOM 701 O O . CYS A 1 89 ? -2.781 -9.039 -1.47 1 96.31 89 CYS A O 1
ATOM 703 N N . LEU A 1 90 ? -2.133 -7.949 -3.295 1 97.25 90 LEU A N 1
ATOM 704 C CA . LEU A 1 90 ? -1.463 -6.855 -2.602 1 97.25 90 LEU A CA 1
ATOM 705 C C . LEU A 1 90 ? -2.006 -5.508 -3.062 1 97.25 90 LEU A C 1
ATOM 707 O O . LEU A 1 90 ? -2.479 -5.379 -4.191 1 97.25 90 LEU A O 1
ATOM 711 N N . LYS A 1 91 ? -2.023 -4.539 -2.16 1 97.31 91 LYS A N 1
ATOM 712 C CA . LYS A 1 91 ? -2.256 -3.143 -2.52 1 97.31 91 LYS A CA 1
ATOM 713 C C . LYS A 1 91 ? -0.94 -2.379 -2.635 1 97.31 91 LYS A C 1
ATOM 715 O O . LYS A 1 91 ? -0.238 -2.188 -1.639 1 97.31 91 LYS A O 1
ATOM 720 N N . LEU A 1 92 ? -0.651 -1.969 -3.85 1 98.25 92 LEU A N 1
ATOM 721 C CA . LEU A 1 92 ? 0.65 -1.365 -4.117 1 98.25 92 LEU A CA 1
ATOM 722 C C . LEU A 1 92 ? 0.493 -0.045 -4.863 1 98.25 92 LEU A C 1
ATOM 724 O O . LEU A 1 92 ? -0.417 0.106 -5.684 1 98.25 92 LEU A O 1
ATOM 728 N N . TYR A 1 93 ? 1.384 0.91 -4.531 1 97.81 93 TYR A N 1
ATOM 729 C CA . TYR A 1 93 ? 1.476 2.102 -5.363 1 97.81 93 TYR A CA 1
ATOM 730 C C . TYR A 1 93 ? 1.964 1.752 -6.766 1 97.81 93 TYR A C 1
ATOM 732 O O . TYR A 1 93 ? 2.703 0.782 -6.945 1 97.81 93 TYR A O 1
ATOM 740 N N . PRO A 1 94 ? 1.438 2.518 -7.801 1 98.25 94 PRO A N 1
ATOM 741 C CA . PRO A 1 94 ? 2.066 2.336 -9.109 1 98.25 94 PRO A CA 1
ATOM 742 C C . PRO A 1 94 ? 3.59 2.434 -9.055 1 98.25 94 PRO A C 1
ATOM 744 O O . PRO A 1 94 ? 4.129 3.311 -8.375 1 98.25 94 PRO A O 1
ATOM 747 N N . GLY A 1 95 ? 4.285 1.477 -9.656 1 98.25 95 GLY A N 1
ATOM 748 C CA . GLY A 1 95 ? 5.738 1.443 -9.594 1 98.25 95 GLY A CA 1
ATOM 749 C C . GLY A 1 95 ? 6.324 0.115 -10.031 1 98.25 95 GLY A C 1
ATOM 750 O O . GLY A 1 95 ? 5.695 -0.629 -10.781 1 98.25 95 GLY A O 1
ATOM 751 N N . ARG A 1 96 ? 7.586 -0.037 -9.719 1 97.81 96 ARG A N 1
ATOM 752 C CA . ARG A 1 96 ? 8.352 -1.223 -10.086 1 97.81 96 ARG A CA 1
ATOM 753 C C . ARG A 1 96 ? 8.781 -2.002 -8.844 1 97.81 96 ARG A C 1
ATOM 755 O O . ARG A 1 96 ? 9.352 -1.435 -7.914 1 97.81 96 ARG A O 1
ATOM 762 N N . TYR A 1 97 ? 8.445 -3.252 -8.867 1 98.19 97 TYR A N 1
ATOM 763 C CA . TYR A 1 97 ? 8.758 -4.094 -7.719 1 98.19 97 TYR A CA 1
ATOM 764 C C . TYR A 1 97 ? 9.477 -5.367 -8.156 1 98.19 97 TYR A C 1
ATOM 766 O O . TYR A 1 97 ? 9.312 -5.82 -9.289 1 98.19 97 TYR A O 1
ATOM 774 N N . GLU A 1 98 ? 10.281 -5.863 -7.312 1 98.31 98 GLU A N 1
ATOM 775 C CA . GLU A 1 98 ? 10.875 -7.188 -7.461 1 98.31 98 GLU A CA 1
ATOM 776 C C . GLU A 1 98 ? 10.297 -8.172 -6.441 1 98.31 98 GLU A C 1
ATOM 778 O O . GLU A 1 98 ? 9.961 -7.781 -5.32 1 98.31 98 GLU A O 1
ATOM 783 N N . MET A 1 99 ? 10.156 -9.398 -6.887 1 98.44 99 MET A N 1
ATOM 784 C CA . MET A 1 99 ? 9.578 -10.391 -5.992 1 98.44 99 MET A CA 1
ATOM 785 C C . MET A 1 99 ? 10.133 -11.781 -6.289 1 98.44 99 MET A C 1
ATOM 787 O O . MET A 1 99 ? 10.727 -12 -7.348 1 98.44 99 MET A O 1
ATOM 791 N N . LYS A 1 100 ? 10.016 -12.695 -5.32 1 98.31 100 LYS A N 1
ATOM 792 C CA . LYS A 1 100 ? 1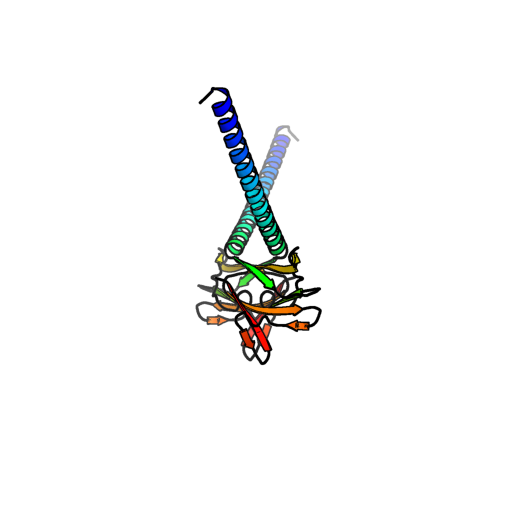0.344 -14.109 -5.426 1 98.31 100 LYS A CA 1
ATOM 793 C C . LYS A 1 100 ? 9.32 -14.969 -4.684 1 98.31 100 LYS A C 1
ATOM 795 O O . LYS A 1 100 ? 8.594 -14.469 -3.826 1 98.31 100 LYS A O 1
ATOM 800 N N . PHE A 1 101 ? 9.297 -16.188 -5.129 1 98.62 101 PHE A N 1
ATOM 801 C CA . PHE A 1 101 ? 8.445 -17.156 -4.465 1 98.62 101 PHE A CA 1
ATOM 802 C C . PHE A 1 101 ? 9.273 -18.125 -3.617 1 98.62 101 PHE A C 1
ATOM 804 O O . PHE A 1 101 ? 10.438 -18.391 -3.928 1 98.62 101 PHE A O 1
ATOM 811 N N . ILE A 1 102 ? 8.781 -18.531 -2.566 1 98.69 102 ILE A N 1
ATOM 812 C CA . ILE A 1 102 ? 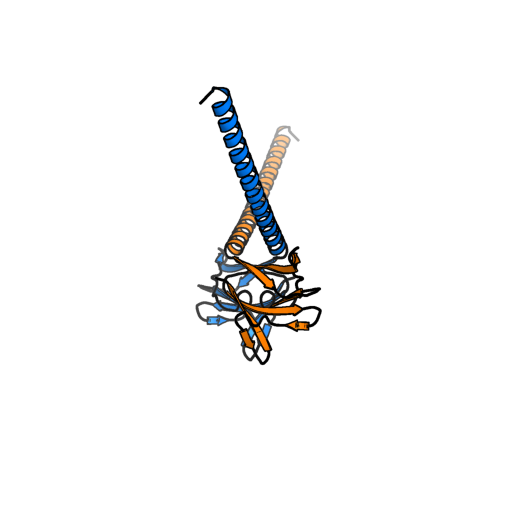9.297 -19.672 -1.802 1 98.69 102 ILE A CA 1
ATOM 813 C C . ILE A 1 102 ? 8.336 -20.844 -1.918 1 98.69 102 ILE A C 1
ATOM 815 O O . ILE A 1 102 ? 7.258 -20.844 -1.327 1 98.69 102 ILE A O 1
ATOM 819 N N . VAL A 1 103 ? 8.742 -21.844 -2.688 1 98.5 103 VAL A N 1
ATOM 820 C CA . VAL A 1 103 ? 7.902 -23 -2.996 1 98.5 103 VAL A CA 1
ATOM 821 C C . VAL A 1 103 ? 8.391 -24.219 -2.219 1 98.5 103 VAL A C 1
ATOM 823 O O . VAL A 1 103 ? 9.461 -24.766 -2.512 1 98.5 103 VAL A O 1
ATOM 826 N N . ASP A 1 104 ? 7.59 -24.562 -1.286 1 98.44 104 ASP A N 1
ATOM 827 C CA . ASP A 1 104 ? 7.953 -25.688 -0.424 1 98.44 104 ASP A CA 1
ATOM 828 C C . ASP A 1 104 ? 9.359 -25.516 0.14 1 98.44 104 ASP A C 1
ATOM 830 O O . ASP A 1 104 ? 10.164 -26.453 0.109 1 98.44 104 ASP A O 1
ATOM 834 N N . GLY A 1 105 ? 9.656 -24.281 0.527 1 98.06 105 GLY A N 1
ATOM 835 C CA . GLY A 1 105 ? 10.891 -23.984 1.248 1 98.06 105 GLY A CA 1
ATOM 836 C C . GLY A 1 105 ? 12.031 -23.594 0.337 1 98.06 105 GLY A C 1
ATOM 837 O O . GLY A 1 105 ? 13.117 -23.234 0.81 1 98.06 105 GLY A O 1
ATOM 838 N N . VAL A 1 106 ? 11.812 -23.609 -0.948 1 98.12 106 VAL A N 1
ATOM 839 C CA . VAL A 1 106 ? 12.891 -23.328 -1.893 1 98.12 106 VAL A CA 1
ATOM 840 C C . VAL A 1 106 ? 12.594 -22.016 -2.631 1 98.12 106 VAL A C 1
ATOM 842 O O . VAL A 1 106 ? 11.492 -21.844 -3.166 1 98.12 106 VAL A O 1
ATOM 845 N N . TRP A 1 107 ? 13.531 -21.156 -2.66 1 98.19 107 TRP A N 1
ATOM 846 C CA . TRP A 1 107 ? 13.391 -19.906 -3.406 1 98.19 107 TRP A CA 1
ATOM 847 C C . TRP A 1 107 ? 13.281 -20.188 -4.902 1 98.19 107 TRP A C 1
ATOM 849 O O . TRP A 1 107 ? 14.07 -20.938 -5.465 1 98.19 107 TRP A O 1
ATOM 859 N N . ARG A 1 108 ? 12.266 -19.594 -5.469 1 97.44 108 ARG A N 1
ATOM 860 C CA . ARG A 1 108 ? 12 -19.812 -6.887 1 97.44 108 ARG A CA 1
ATOM 861 C C . ARG A 1 108 ? 11.539 -18.531 -7.559 1 97.44 108 ARG A C 1
ATOM 863 O O . ARG A 1 108 ? 10.969 -17.641 -6.906 1 97.44 108 ARG A O 1
ATOM 870 N N . ILE A 1 109 ? 11.836 -18.406 -8.844 1 97.12 109 ILE A N 1
ATOM 871 C CA . ILE A 1 109 ? 11.203 -17.406 -9.695 1 97.12 109 ILE A CA 1
ATOM 872 C C . ILE A 1 109 ? 10.266 -18.078 -10.688 1 97.12 109 ILE A C 1
ATOM 874 O O . ILE A 1 109 ? 10.336 -19.297 -10.883 1 97.12 109 ILE A O 1
ATOM 878 N N . ASP A 1 110 ? 9.297 -17.422 -11.164 1 97.12 110 ASP A N 1
ATOM 879 C CA . ASP A 1 110 ? 8.461 -17.875 -12.266 1 97.12 110 ASP A CA 1
ATOM 880 C C . ASP A 1 110 ? 9.07 -17.516 -13.617 1 97.12 110 ASP A C 1
ATOM 882 O O . ASP A 1 110 ? 9.117 -16.344 -13.992 1 97.12 110 ASP A O 1
ATOM 886 N N . PRO A 1 111 ? 9.5 -18.469 -14.328 1 95.44 111 PRO A N 1
ATOM 887 C CA . PRO A 1 111 ? 10.188 -18.188 -15.586 1 95.44 111 PRO A CA 1
ATOM 888 C C . PRO A 1 111 ? 9.281 -17.516 -16.625 1 95.44 111 PRO A C 1
ATOM 890 O O . PRO A 1 111 ? 9.766 -16.953 -17.609 1 95.44 111 PRO A O 1
ATOM 893 N N . LEU A 1 112 ? 7.977 -17.578 -16.469 1 94.5 112 LEU A N 1
ATOM 894 C CA . LEU A 1 112 ? 7.035 -17.016 -17.422 1 94.5 112 LEU A CA 1
ATOM 895 C C . LEU A 1 112 ? 6.797 -15.531 -17.125 1 94.5 112 LEU A C 1
ATOM 897 O O . LEU A 1 112 ? 6.117 -14.852 -17.891 1 94.5 112 LEU A O 1
ATOM 901 N N . ARG A 1 113 ? 7.293 -15.062 -16.094 1 95.5 113 ARG A N 1
ATOM 902 C CA . ARG A 1 113 ? 7.195 -13.656 -15.727 1 95.5 113 ARG A CA 1
ATOM 903 C C . ARG A 1 113 ? 8.484 -12.906 -16.062 1 95.5 113 ARG A C 1
ATOM 905 O O . ARG A 1 113 ? 9.555 -13.523 -16.172 1 95.5 113 ARG A O 1
ATOM 912 N N . PRO A 1 114 ? 8.297 -11.57 -16.281 1 97.19 114 PRO A N 1
ATOM 913 C CA . PRO A 1 114 ? 9.523 -10.797 -16.5 1 97.19 114 PRO A CA 1
ATOM 914 C C . PRO A 1 114 ? 10.555 -11.016 -15.398 1 97.19 114 PRO A C 1
ATOM 916 O O . PRO A 1 114 ? 10.203 -11.094 -14.219 1 97.19 114 PRO A O 1
ATOM 919 N N . ILE A 1 115 ? 11.82 -11.172 -15.812 1 97.75 115 ILE A N 1
ATOM 920 C CA . ILE A 1 115 ? 12.914 -11.477 -14.898 1 97.75 115 ILE A CA 1
ATOM 921 C C . ILE A 1 115 ? 13.938 -10.344 -14.914 1 97.75 115 ILE A C 1
ATOM 923 O O . ILE A 1 115 ? 14.234 -9.789 -15.969 1 97.75 115 ILE A O 1
ATOM 927 N N . VAL A 1 116 ? 14.453 -9.977 -13.727 1 97.06 116 VAL A N 1
ATOM 928 C CA . VAL A 1 116 ? 15.508 -8.969 -13.602 1 97.06 116 VAL A CA 1
ATOM 929 C C . VAL A 1 116 ? 16.656 -9.531 -12.766 1 97.06 116 VAL A C 1
ATOM 931 O O . VAL A 1 116 ? 16.453 -10.438 -11.953 1 97.06 116 VAL A O 1
ATOM 934 N N . ASN A 1 117 ? 17.844 -9.039 -13.094 1 95.19 117 ASN A N 1
ATOM 935 C CA . ASN A 1 117 ? 19.047 -9.383 -12.32 1 95.19 117 ASN A CA 1
ATOM 936 C C . ASN A 1 117 ? 19.547 -8.188 -11.516 1 95.19 117 ASN A C 1
ATOM 938 O O . ASN A 1 117 ? 19.797 -7.117 -12.07 1 95.19 117 ASN A O 1
ATOM 942 N N . ASN A 1 118 ? 19.578 -8.383 -10.164 1 90.5 118 ASN A N 1
ATOM 943 C CA . ASN A 1 118 ? 20.078 -7.363 -9.25 1 90.5 118 ASN A CA 1
ATOM 944 C C . ASN A 1 118 ? 21.219 -7.895 -8.383 1 90.5 118 ASN A C 1
ATOM 946 O O . ASN A 1 118 ? 20.984 -8.672 -7.457 1 90.5 118 ASN A O 1
ATOM 950 N N . ASN A 1 119 ? 22.406 -7.348 -8.641 1 88.31 119 ASN A N 1
ATOM 951 C CA . ASN A 1 119 ? 23.594 -7.738 -7.883 1 88.31 119 ASN A CA 1
ATOM 952 C C . ASN A 1 119 ? 23.75 -9.258 -7.828 1 88.31 119 ASN A C 1
ATOM 954 O O . ASN A 1 119 ? 23.984 -9.82 -6.758 1 88.31 119 ASN A O 1
ATOM 958 N N . GLY A 1 120 ? 23.406 -9.969 -8.883 1 90.75 120 GLY A N 1
ATOM 959 C CA . GLY A 1 120 ? 23.625 -11.406 -8.969 1 90.75 120 GLY A CA 1
ATOM 960 C C . GLY A 1 120 ? 22.391 -12.219 -8.617 1 90.75 120 GLY A C 1
ATOM 961 O O . GLY A 1 120 ? 22.391 -13.445 -8.734 1 90.75 120 GLY A O 1
ATOM 962 N N . TYR A 1 121 ? 21.406 -11.531 -8.148 1 93.44 121 TYR A N 1
ATOM 963 C CA . TYR A 1 121 ? 20.172 -12.227 -7.797 1 93.44 121 TYR A CA 1
ATOM 964 C C . TYR A 1 121 ? 19.109 -12.047 -8.875 1 93.44 121 TYR A C 1
ATOM 966 O O . TYR A 1 121 ? 18.844 -10.922 -9.305 1 93.44 121 TYR A O 1
ATOM 974 N N . GLU A 1 122 ? 18.625 -13.211 -9.289 1 96.81 122 GLU A N 1
ATOM 975 C CA . GLU A 1 122 ? 17.516 -13.164 -10.227 1 96.81 122 GLU A CA 1
ATOM 976 C C . GLU A 1 122 ? 16.172 -13.078 -9.5 1 96.81 122 GLU A C 1
ATOM 978 O O . GLU A 1 122 ? 15.922 -13.852 -8.578 1 96.81 122 GLU A O 1
ATOM 983 N N . ASN A 1 123 ? 15.383 -12.086 -9.852 1 98.06 123 ASN A N 1
ATOM 984 C CA . ASN A 1 123 ? 14.055 -11.891 -9.281 1 98.06 123 ASN A CA 1
ATOM 985 C C . ASN A 1 123 ? 13 -11.695 -10.367 1 98.06 123 ASN A C 1
ATOM 987 O O . ASN A 1 123 ? 13.336 -11.398 -11.516 1 98.06 123 ASN A O 1
ATOM 991 N N . ASN A 1 124 ? 11.742 -12.031 -10.039 1 98.38 124 ASN A N 1
ATOM 992 C CA . ASN A 1 124 ? 10.664 -11.625 -10.93 1 98.38 124 ASN A CA 1
ATOM 993 C C . ASN A 1 124 ? 10.359 -10.141 -10.805 1 98.38 124 ASN A C 1
ATOM 995 O O . ASN A 1 124 ? 10.508 -9.555 -9.727 1 98.38 124 ASN A O 1
ATOM 999 N N . LEU A 1 125 ? 10.055 -9.539 -11.961 1 98.31 125 LEU A N 1
ATOM 1000 C CA . LEU A 1 125 ? 9.688 -8.125 -12.016 1 98.31 125 LEU A CA 1
ATOM 1001 C C . LEU A 1 125 ? 8.18 -7.953 -11.984 1 98.31 125 LEU A C 1
ATOM 1003 O O . LEU A 1 125 ? 7.449 -8.664 -12.688 1 98.31 125 LEU A O 1
ATOM 1007 N N . LEU A 1 126 ? 7.645 -7.125 -11.062 1 97.88 126 LEU A N 1
ATOM 1008 C CA . LEU A 1 126 ? 6.234 -6.77 -10.969 1 97.88 126 LEU A CA 1
ATOM 1009 C C . LEU A 1 126 ? 6.027 -5.285 -11.242 1 97.88 126 LEU A C 1
ATOM 1011 O O . LEU A 1 126 ? 6.496 -4.441 -10.477 1 97.88 126 LEU A O 1
ATOM 1015 N N . ILE A 1 127 ? 5.359 -4.953 -12.352 1 97.75 127 ILE A N 1
ATOM 1016 C CA . ILE A 1 127 ? 5.09 -3.566 -12.711 1 97.75 127 ILE A CA 1
ATOM 1017 C C . ILE A 1 127 ? 3.635 -3.225 -12.398 1 97.75 127 ILE A C 1
ATOM 1019 O O . ILE A 1 127 ? 2.715 -3.904 -12.867 1 97.75 127 ILE A O 1
ATOM 1023 N N . ILE A 1 128 ? 3.48 -2.227 -11.547 1 97.75 128 ILE A N 1
ATOM 1024 C CA . ILE A 1 128 ? 2.145 -1.758 -11.203 1 97.75 128 ILE A CA 1
ATOM 1025 C C . ILE A 1 128 ? 1.89 -0.398 -11.844 1 97.75 128 ILE A C 1
ATOM 1027 O O . ILE A 1 128 ? 2.711 0.515 -11.727 1 97.75 128 ILE A O 1
ATOM 1031 N N . THR A 1 129 ? 0.723 -0.291 -12.57 1 94.25 129 THR A N 1
ATOM 1032 C CA . THR A 1 129 ? 0.421 0.957 -13.266 1 94.25 129 THR A CA 1
ATOM 1033 C C . THR A 1 129 ? -0.845 1.596 -12.703 1 94.25 129 THR A C 1
ATOM 1035 O O . THR A 1 129 ? -1.705 0.903 -12.156 1 94.25 129 THR A O 1
ATOM 1038 N N . MET B 1 1 ? -53.219 -29.828 -35.531 1 61.69 1 MET B N 1
ATOM 1039 C CA . MET B 1 1 ? -52.531 -30.062 -34.281 1 61.69 1 MET B CA 1
ATOM 1040 C C . MET B 1 1 ? -53.469 -29.938 -33.094 1 61.69 1 MET B C 1
ATOM 1042 O O . MET B 1 1 ? -54.125 -28.906 -32.906 1 61.69 1 MET B O 1
ATOM 1046 N N . ASN B 1 2 ? -53.719 -31.062 -32.406 1 82.69 2 ASN B N 1
ATOM 1047 C CA . ASN B 1 2 ? -54.75 -31.062 -31.406 1 82.69 2 ASN B CA 1
ATOM 1048 C C . ASN B 1 2 ? -54.312 -30.297 -30.156 1 82.69 2 ASN B C 1
ATOM 1050 O O . ASN B 1 2 ? -53.156 -29.984 -29.984 1 82.69 2 ASN B O 1
ATOM 1054 N N . ALA B 1 3 ? -55.219 -29.719 -29.688 1 90.38 3 ALA B N 1
ATOM 1055 C CA . ALA B 1 3 ? -55.062 -28.922 -28.469 1 90.38 3 ALA B CA 1
ATOM 1056 C C . ALA B 1 3 ? -54.062 -29.594 -27.5 1 90.38 3 ALA B C 1
ATOM 1058 O O . ALA B 1 3 ? -53.281 -28.906 -26.844 1 90.38 3 ALA B O 1
ATOM 1059 N N . GLN B 1 4 ? -53.969 -30.859 -27.484 1 91.62 4 GLN B N 1
ATOM 1060 C CA . GLN B 1 4 ? -53.125 -31.625 -26.594 1 91.62 4 GLN B CA 1
ATOM 1061 C C . GLN B 1 4 ? -51.656 -31.531 -27.031 1 91.62 4 GLN B C 1
ATOM 1063 O O . GLN B 1 4 ? -50.75 -31.438 -26.203 1 91.62 4 GLN B O 1
ATOM 1068 N N . ASP B 1 5 ? -51.406 -31.406 -28.219 1 89.06 5 ASP B N 1
ATOM 1069 C CA . ASP B 1 5 ? -50.062 -31.266 -28.781 1 89.06 5 ASP B CA 1
ATOM 1070 C C . ASP B 1 5 ? -49.469 -29.891 -28.5 1 89.06 5 ASP B C 1
ATOM 1072 O O . ASP B 1 5 ? -48.281 -29.75 -28.219 1 89.06 5 ASP B O 1
ATOM 1076 N N . ARG B 1 6 ? -50.312 -28.953 -28.562 1 87.38 6 ARG B N 1
ATOM 1077 C CA . ARG B 1 6 ? -49.875 -27.578 -28.281 1 87.38 6 ARG B CA 1
ATOM 1078 C C . ARG B 1 6 ? -49.469 -27.406 -26.812 1 87.38 6 ARG B C 1
ATOM 1080 O O . ARG B 1 6 ? -48.469 -26.766 -26.516 1 87.38 6 ARG B O 1
ATOM 1087 N N . LEU B 1 7 ? -50.312 -28.141 -26.062 1 90.12 7 LEU B N 1
ATOM 1088 C CA . LEU B 1 7 ? -50.031 -28.078 -24.625 1 90.12 7 LEU B CA 1
ATOM 1089 C C . LEU B 1 7 ? -48.719 -28.766 -24.297 1 90.12 7 LEU B C 1
ATOM 1091 O O . LEU B 1 7 ? -47.938 -28.266 -23.484 1 90.12 7 LEU B O 1
ATOM 1095 N N . ARG B 1 8 ? -48.469 -29.797 -24.891 1 91.19 8 ARG B N 1
ATOM 1096 C CA . ARG B 1 8 ? -47.219 -30.547 -24.703 1 91.19 8 ARG B CA 1
ATOM 1097 C C . ARG B 1 8 ? -46.031 -29.719 -25.172 1 91.19 8 ARG B C 1
ATOM 1099 O O . ARG B 1 8 ? -45 -29.703 -24.516 1 91.19 8 ARG B O 1
ATOM 1106 N N . SER B 1 9 ? -46.25 -28.953 -26.188 1 90.06 9 SER B N 1
ATOM 1107 C CA . SER B 1 9 ? -45.188 -28.109 -26.734 1 90.06 9 SER B CA 1
ATOM 1108 C C . SER B 1 9 ? -44.844 -26.953 -25.812 1 90.06 9 SER B C 1
ATOM 1110 O O . SER B 1 9 ? -43.688 -26.609 -25.609 1 90.06 9 SER B O 1
ATOM 1112 N N . ILE B 1 10 ? -45.875 -26.469 -25.312 1 88.31 10 ILE B N 1
ATOM 1113 C CA . ILE B 1 10 ? -45.719 -25.344 -24.406 1 88.31 10 ILE B CA 1
ATOM 1114 C C . ILE B 1 10 ? -45.031 -25.812 -23.125 1 88.31 10 ILE B C 1
ATOM 1116 O O . ILE B 1 10 ? -44.094 -25.156 -22.625 1 88.31 10 ILE B O 1
ATOM 1120 N N . ARG B 1 11 ? -45.406 -26.938 -22.719 1 88.19 11 ARG B N 1
ATOM 1121 C CA . ARG B 1 11 ? -44.781 -27.484 -21.531 1 88.19 11 ARG B CA 1
ATOM 1122 C C . ARG B 1 11 ? -43.312 -27.781 -21.797 1 88.19 11 ARG B C 1
ATOM 1124 O O . ARG B 1 11 ? -42.469 -27.547 -20.938 1 88.19 11 ARG B O 1
ATOM 1131 N N . ALA B 1 12 ? -43.031 -28.188 -22.906 1 91.44 12 ALA B N 1
ATOM 1132 C CA . ALA B 1 12 ? -41.625 -28.438 -23.312 1 91.44 12 ALA B CA 1
ATOM 1133 C C . ALA B 1 12 ? -40.844 -27.141 -23.359 1 91.44 12 ALA B C 1
ATOM 1135 O O . ALA B 1 12 ? -39.688 -27.094 -22.906 1 91.44 12 ALA B O 1
ATOM 1136 N N . LYS B 1 13 ? -41.438 -26.125 -23.766 1 88.06 13 LYS B N 1
ATOM 1137 C CA . LYS B 1 13 ? -40.75 -24.828 -23.875 1 88.06 13 LYS B CA 1
ATOM 1138 C C . LYS B 1 13 ? -40.469 -24.234 -22.484 1 88.06 13 LYS B C 1
ATOM 1140 O O . LYS B 1 13 ? -39.406 -23.688 -22.25 1 88.06 13 LYS B O 1
ATOM 1145 N N . ILE B 1 14 ? -41.406 -24.531 -21.719 1 89 14 ILE B N 1
ATOM 1146 C CA . ILE B 1 14 ? -41.25 -24.047 -20.344 1 89 14 ILE B CA 1
ATOM 1147 C C . ILE B 1 14 ? -40.125 -24.797 -19.656 1 89 14 ILE B C 1
ATOM 1149 O O . ILE B 1 14 ? -39.312 -24.203 -18.953 1 89 14 ILE B O 1
ATOM 1153 N N . ALA B 1 15 ? -40.094 -26 -19.891 1 91.62 15 ALA B N 1
ATOM 1154 C CA . ALA B 1 15 ? -39.031 -26.828 -19.297 1 91.62 15 ALA B CA 1
ATOM 1155 C C . ALA B 1 15 ? -37.656 -26.391 -19.781 1 91.62 15 ALA B C 1
ATOM 1157 O O . ALA B 1 15 ? -36.719 -26.312 -19 1 91.62 15 ALA B O 1
ATOM 1158 N N . VAL B 1 16 ? -37.531 -26.078 -20.984 1 92.69 16 VAL B N 1
ATOM 1159 C CA . VAL B 1 16 ? -36.281 -25.625 -21.578 1 92.69 16 VAL B CA 1
ATOM 1160 C C . VAL B 1 16 ? -35.875 -24.281 -20.969 1 92.69 16 VAL B C 1
ATOM 1162 O O . VAL B 1 16 ? -34.719 -24.078 -20.609 1 92.69 16 VAL B O 1
ATOM 1165 N N . LEU B 1 17 ? -36.844 -23.359 -20.812 1 88.06 17 LEU B N 1
ATOM 1166 C CA . LEU B 1 17 ? -36.594 -22.047 -20.25 1 88.06 17 LEU B CA 1
ATOM 1167 C C . LEU B 1 17 ? -36.125 -22.156 -18.797 1 88.06 17 LEU B C 1
ATOM 1169 O O . LEU B 1 17 ? -35.219 -21.453 -18.375 1 88.06 17 LEU B O 1
ATOM 1173 N N . GLU B 1 18 ? -36.844 -23.016 -18.062 1 89.62 18 GLU B N 1
ATOM 1174 C CA . GLU B 1 18 ? -36.469 -23.25 -16.672 1 89.62 18 GLU B CA 1
ATOM 1175 C C . GLU B 1 18 ? -35.062 -23.781 -16.562 1 89.62 18 GLU B C 1
ATOM 1177 O O . GLU B 1 18 ? -34.281 -23.391 -15.68 1 89.62 18 GLU B O 1
ATOM 1182 N N . GLY B 1 19 ? -34.719 -24.656 -17.391 1 90.62 19 GLY B N 1
ATOM 1183 C CA . GLY B 1 19 ? -33.375 -25.172 -17.469 1 90.62 19 GLY B CA 1
ATOM 1184 C C . GLY B 1 19 ? -32.344 -24.094 -17.766 1 90.62 19 GLY B C 1
ATOM 1185 O O . GLY B 1 19 ? -31.281 -24.047 -17.109 1 90.62 19 GLY B O 1
ATOM 1186 N N . LYS B 1 20 ? -32.656 -23.266 -18.656 1 89.12 20 LYS B N 1
ATOM 1187 C CA . LYS B 1 20 ? -31.766 -22.172 -19.031 1 89.12 20 LYS B CA 1
ATOM 1188 C C . LYS B 1 20 ? -31.609 -21.188 -17.875 1 89.12 20 LYS B C 1
ATOM 1190 O O . LYS B 1 20 ? -30.484 -20.719 -17.594 1 89.12 20 LYS B O 1
ATOM 1195 N N . MET B 1 21 ? -32.719 -20.922 -17.234 1 89.19 21 MET B N 1
ATOM 1196 C CA . MET B 1 21 ? -32.656 -20.016 -16.094 1 89.19 21 MET B CA 1
ATOM 1197 C C . MET B 1 21 ? -31.828 -20.609 -14.953 1 89.19 21 MET B C 1
ATOM 1199 O O . MET B 1 21 ? -31.062 -19.891 -14.305 1 89.19 21 MET B O 1
ATOM 1203 N N . ALA B 1 22 ? -32.031 -21.828 -14.805 1 90.5 22 ALA B N 1
ATOM 1204 C CA . ALA B 1 22 ? -31.266 -22.5 -13.758 1 90.5 22 ALA B CA 1
ATOM 1205 C C . ALA B 1 22 ? -29.766 -22.422 -14.031 1 90.5 22 ALA B C 1
ATOM 1207 O O . ALA B 1 22 ? -28.984 -22.156 -13.117 1 90.5 22 ALA B O 1
ATOM 1208 N N . LEU B 1 23 ? -29.391 -22.609 -15.25 1 91.12 23 LEU B N 1
ATOM 1209 C CA . LEU B 1 23 ? -27.984 -22.531 -15.641 1 91.12 23 LEU B CA 1
ATOM 1210 C C . LEU B 1 23 ? -27.453 -21.109 -15.5 1 91.12 23 LEU B C 1
ATOM 1212 O O . LEU B 1 23 ? -26.328 -20.906 -15.047 1 91.12 23 LEU B O 1
ATOM 1216 N N . ALA B 1 24 ? -28.312 -20.188 -15.789 1 90.56 24 ALA B N 1
ATOM 1217 C CA . ALA B 1 24 ? -27.938 -18.781 -15.664 1 90.56 24 ALA B CA 1
ATOM 1218 C C . ALA B 1 24 ? -27.719 -18.391 -14.203 1 90.56 24 ALA B C 1
ATOM 1220 O O . ALA B 1 24 ? -26.781 -17.656 -13.891 1 90.56 24 ALA B O 1
ATOM 1221 N N . ILE B 1 25 ? -28.516 -18.906 -13.367 1 90.75 25 ILE B N 1
ATOM 1222 C CA . ILE B 1 25 ? -28.406 -18.625 -11.938 1 90.75 25 ILE B CA 1
ATOM 1223 C C . ILE B 1 25 ? -27.125 -19.234 -11.383 1 90.75 25 ILE B C 1
ATOM 1225 O O . ILE B 1 25 ? -26.406 -18.578 -10.617 1 90.75 25 ILE B O 1
ATOM 1229 N N . ILE B 1 26 ? -26.875 -20.406 -11.82 1 90.38 26 ILE B N 1
ATOM 1230 C CA . ILE B 1 26 ? -25.656 -21.094 -11.383 1 90.38 26 ILE B CA 1
ATOM 1231 C C . ILE B 1 26 ? -24.438 -20.297 -11.812 1 90.38 26 ILE B C 1
ATOM 1233 O O . ILE B 1 26 ? -23.516 -20.078 -11.016 1 90.38 26 ILE B O 1
ATOM 1237 N N . ASP B 1 27 ? -24.438 -19.812 -13.016 1 89.44 27 ASP B N 1
ATOM 1238 C CA . ASP B 1 27 ? -23.344 -19.016 -13.539 1 89.44 27 ASP B CA 1
ATOM 1239 C C . ASP B 1 27 ? -23.188 -17.703 -12.773 1 89.44 27 ASP B C 1
ATOM 1241 O O . ASP B 1 27 ? -22.078 -17.281 -12.461 1 89.44 27 ASP B O 1
ATOM 1245 N N . ALA B 1 28 ? -24.312 -17.141 -12.438 1 88.25 28 ALA B N 1
ATOM 1246 C CA . ALA B 1 28 ? -24.312 -15.891 -11.695 1 88.25 28 ALA B CA 1
ATOM 1247 C C . ALA B 1 28 ? -23.766 -16.094 -10.281 1 88.25 28 ALA B C 1
ATOM 1249 O O . ALA B 1 28 ? -23 -15.266 -9.789 1 88.25 28 ALA B O 1
ATOM 1250 N N . GLN B 1 29 ? -24.188 -17.156 -9.688 1 87.81 29 GLN B N 1
ATOM 1251 C CA . GLN B 1 29 ? -23.719 -17.453 -8.336 1 87.81 29 GLN B CA 1
ATOM 1252 C C . GLN B 1 29 ? -22.219 -17.703 -8.312 1 87.81 29 GLN B C 1
ATOM 1254 O O . GLN B 1 29 ? -21.531 -17.25 -7.398 1 87.81 29 GLN B O 1
ATOM 1259 N N . LYS B 1 30 ? -21.734 -18.391 -9.273 1 87.75 30 LYS B N 1
ATOM 1260 C CA . LYS B 1 30 ? -20.312 -18.641 -9.383 1 87.75 30 LYS B CA 1
ATOM 1261 C C . LYS B 1 30 ? -19.531 -17.344 -9.539 1 87.75 30 LYS B C 1
ATOM 1263 O O . LYS B 1 30 ? -18.5 -17.156 -8.891 1 87.75 30 LYS B O 1
ATOM 1268 N N . THR B 1 31 ? -20 -16.547 -10.359 1 86.81 31 THR B N 1
ATOM 1269 C CA . THR B 1 31 ? -19.375 -15.25 -10.578 1 86.81 31 THR B CA 1
ATOM 1270 C C . THR B 1 31 ? -19.375 -14.414 -9.305 1 86.81 31 THR B C 1
ATOM 1272 O O . THR B 1 31 ? -18.375 -13.773 -8.961 1 86.81 31 THR B O 1
ATOM 1275 N N . LEU B 1 32 ? -20.422 -14.469 -8.602 1 87.56 32 LEU B N 1
ATOM 1276 C CA . LEU B 1 32 ? -20.562 -13.727 -7.355 1 87.56 32 LEU B CA 1
ATOM 1277 C C . LEU B 1 32 ? -19.578 -14.219 -6.301 1 87.56 32 LEU B C 1
ATOM 1279 O O . LEU B 1 32 ? -18.984 -13.422 -5.578 1 87.56 32 LEU B O 1
ATOM 1283 N N . GLU B 1 33 ? -19.453 -15.492 -6.25 1 88.19 33 GLU B N 1
ATOM 1284 C CA . GLU B 1 33 ? -18.516 -16.094 -5.301 1 88.19 33 GLU B CA 1
ATOM 1285 C C . GLU B 1 33 ? -17.094 -15.664 -5.59 1 88.19 33 GLU B C 1
ATOM 1287 O O . GLU B 1 33 ? -16.328 -15.359 -4.668 1 88.19 33 GLU B O 1
ATOM 1292 N N . GLU B 1 34 ? -16.781 -15.68 -6.812 1 84.19 34 GLU B N 1
ATOM 1293 C CA . GLU B 1 34 ? -15.438 -15.258 -7.211 1 84.19 34 GLU B CA 1
ATOM 1294 C C . GLU B 1 34 ? -15.195 -13.797 -6.867 1 84.19 34 GLU B C 1
ATOM 1296 O O . GLU B 1 34 ? -14.117 -13.438 -6.395 1 84.19 34 GLU B O 1
ATOM 1301 N N . LYS B 1 35 ? -16.234 -13.023 -7.117 1 83.81 35 LYS B N 1
ATOM 1302 C CA . LYS B 1 35 ? -16.109 -11.602 -6.797 1 83.81 35 LYS B CA 1
ATOM 1303 C C . LYS B 1 35 ? -15.953 -11.391 -5.297 1 83.81 35 LYS B C 1
ATOM 1305 O O . LYS B 1 35 ? -15.133 -10.578 -4.863 1 83.81 35 LYS B O 1
ATOM 1310 N N . GLN B 1 36 ? -16.688 -12.125 -4.562 1 88.25 36 GLN B N 1
ATOM 1311 C CA . GLN B 1 36 ? -16.609 -12.031 -3.109 1 88.25 36 GLN B CA 1
ATOM 1312 C C . GLN B 1 36 ? -15.227 -12.453 -2.607 1 88.25 36 GLN B C 1
ATOM 1314 O O . GLN B 1 36 ? -14.68 -11.828 -1.697 1 88.25 36 GLN B O 1
ATOM 1319 N N . LYS B 1 37 ? -14.711 -13.453 -3.223 1 85.06 37 LYS B N 1
ATOM 1320 C CA . LYS B 1 37 ? -13.375 -13.906 -2.857 1 85.06 37 LYS B CA 1
ATOM 1321 C C . LYS B 1 37 ? -12.336 -12.828 -3.119 1 85.06 37 LYS B C 1
ATOM 1323 O O . LYS B 1 37 ? -11.453 -12.586 -2.287 1 85.06 37 LYS B O 1
ATOM 1328 N N . ARG B 1 38 ? -12.508 -12.18 -4.211 1 82.75 38 ARG B N 1
ATOM 1329 C CA . ARG B 1 38 ? -11.586 -11.109 -4.566 1 82.75 38 ARG B CA 1
ATOM 1330 C C . ARG B 1 38 ? -11.695 -9.945 -3.588 1 82.75 38 ARG B C 1
ATOM 1332 O O . ARG B 1 38 ? -10.688 -9.352 -3.203 1 82.75 38 ARG B O 1
ATOM 1339 N N . ILE B 1 39 ? -12.828 -9.703 -3.168 1 87 39 ILE B N 1
ATOM 1340 C CA . ILE B 1 39 ? -13.07 -8.617 -2.225 1 87 39 ILE B CA 1
ATOM 1341 C C . ILE B 1 39 ? -12.438 -8.953 -0.876 1 87 39 ILE B C 1
ATOM 1343 O O . ILE B 1 39 ? -11.758 -8.117 -0.276 1 87 39 ILE B O 1
ATOM 1347 N N . ASP B 1 40 ? -12.617 -10.117 -0.518 1 88.94 40 ASP B N 1
ATOM 1348 C CA . ASP B 1 40 ? -12.07 -10.539 0.768 1 88.94 40 ASP B CA 1
ATOM 1349 C C . ASP B 1 40 ? -10.547 -10.484 0.759 1 88.94 40 ASP B C 1
ATOM 1351 O O . ASP B 1 40 ? -9.93 -10.062 1.739 1 88.94 40 ASP B O 1
ATOM 1355 N N . GLU B 1 41 ? -9.992 -10.852 -0.308 1 88.06 41 GLU B N 1
ATOM 1356 C CA . GLU B 1 41 ? -8.539 -10.805 -0.458 1 88.06 41 GLU B CA 1
ATOM 1357 C C . GL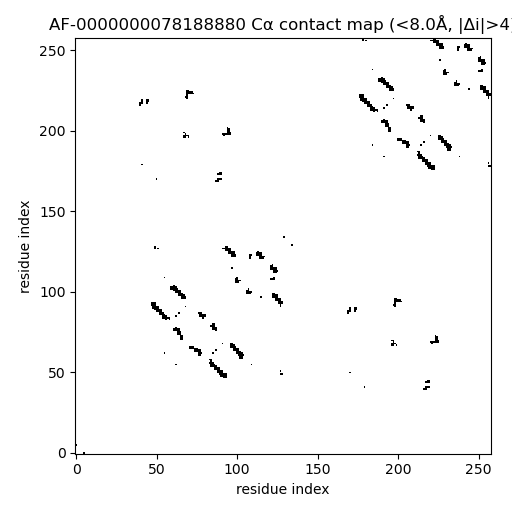U B 1 41 ? -8.023 -9.367 -0.412 1 88.06 41 GLU B C 1
ATOM 1359 O O . GLU B 1 41 ? -7.012 -9.086 0.232 1 88.06 41 GLU B O 1
ATOM 1364 N N . THR B 1 42 ? -8.727 -8.531 -1.054 1 87.75 42 THR B N 1
ATOM 1365 C CA . THR B 1 42 ? -8.352 -7.117 -1.069 1 87.75 42 THR B CA 1
ATOM 1366 C C . THR B 1 42 ? -8.477 -6.508 0.324 1 87.75 42 THR B C 1
ATOM 1368 O O . THR B 1 42 ? -7.609 -5.742 0.753 1 87.75 42 THR B O 1
ATOM 1371 N N . ARG B 1 43 ? -9.492 -6.914 0.927 1 88.5 43 ARG B N 1
ATOM 1372 C CA . ARG B 1 43 ? -9.711 -6.41 2.279 1 88.5 43 ARG B CA 1
ATOM 1373 C C . ARG B 1 43 ? -8.594 -6.855 3.215 1 88.5 43 ARG B C 1
ATOM 1375 O O . ARG B 1 43 ? -8.117 -6.074 4.043 1 88.5 43 ARG B O 1
ATOM 1382 N N . ARG B 1 44 ? -8.258 -8.055 3.102 1 91.06 44 ARG B N 1
ATOM 1383 C CA . ARG B 1 44 ? -7.16 -8.57 3.912 1 91.06 44 ARG B CA 1
ATOM 1384 C C . ARG B 1 44 ? -5.875 -7.793 3.643 1 91.06 44 ARG B C 1
ATOM 1386 O O . ARG B 1 44 ? -5.168 -7.414 4.578 1 91.06 44 ARG B O 1
ATOM 1393 N N . ALA B 1 45 ? -5.578 -7.555 2.396 1 93.31 45 ALA B N 1
ATOM 1394 C CA . ALA B 1 45 ? -4.391 -6.797 2.014 1 93.31 45 ALA B CA 1
ATOM 1395 C C . ALA B 1 45 ? -4.422 -5.391 2.605 1 93.31 45 ALA B C 1
ATOM 1397 O O . ALA B 1 45 ? -3.412 -4.898 3.113 1 93.31 45 ALA B O 1
ATOM 1398 N N . LEU B 1 46 ? -5.527 -4.824 2.627 1 93.06 46 LEU B N 1
ATOM 1399 C CA . LEU B 1 46 ? -5.68 -3.459 3.115 1 93.06 46 LEU B CA 1
ATOM 1400 C C . LEU B 1 46 ? -5.484 -3.396 4.625 1 93.06 46 LEU B C 1
ATOM 1402 O O . LEU B 1 46 ? -4.926 -2.428 5.145 1 93.06 46 LEU B O 1
ATOM 1406 N N . ARG B 1 47 ? -5.891 -4.461 5.285 1 93.5 47 ARG B N 1
ATOM 1407 C CA . ARG B 1 47 ? -5.82 -4.5 6.742 1 93.5 47 ARG B CA 1
ATOM 1408 C C . ARG B 1 47 ? -4.371 -4.543 7.219 1 93.5 47 ARG B C 1
ATOM 1410 O O . ARG B 1 47 ? -4.07 -4.117 8.336 1 93.5 47 ARG B O 1
ATOM 1417 N N . LEU B 1 48 ? -3.551 -5 6.41 1 95.62 48 LEU B N 1
ATOM 1418 C CA . LEU B 1 48 ? -2.15 -5.156 6.785 1 95.62 48 LEU B CA 1
ATOM 1419 C C . LEU B 1 48 ? -1.395 -3.842 6.617 1 95.62 48 LEU B C 1
ATOM 1421 O O . LEU B 1 48 ? -0.309 -3.668 7.176 1 95.62 48 LEU B O 1
ATOM 1425 N N . LEU B 1 49 ? -1.953 -2.93 5.84 1 97.25 49 LEU B N 1
ATOM 1426 C CA . LEU B 1 49 ? -1.273 -1.67 5.559 1 97.25 49 LEU B CA 1
ATOM 1427 C C . LEU B 1 49 ? -1.278 -0.762 6.781 1 97.25 49 LEU B C 1
ATOM 1429 O O . LEU B 1 49 ? -2.25 -0.741 7.539 1 97.25 49 LEU B O 1
ATOM 1433 N N . ARG B 1 50 ? -0.17 -0.02 6.918 1 96.81 50 ARG B N 1
ATOM 1434 C CA . ARG B 1 50 ? -0.023 0.973 7.98 1 96.81 50 ARG B CA 1
ATOM 1435 C C . ARG B 1 50 ? 0.158 2.371 7.398 1 96.81 50 ARG B C 1
ATOM 1437 O O . ARG B 1 50 ? 0.804 2.539 6.359 1 96.81 50 ARG B O 1
ATOM 1444 N N . THR B 1 51 ? -0.417 3.33 8.102 1 95.56 51 THR B N 1
ATOM 1445 C CA . THR B 1 51 ? -0.23 4.719 7.699 1 95.56 51 THR B CA 1
ATOM 1446 C C . THR B 1 51 ? 1.118 5.246 8.18 1 95.56 51 THR B C 1
ATOM 1448 O O . THR B 1 51 ? 1.441 5.148 9.367 1 95.56 51 THR B O 1
ATOM 1451 N N . ALA B 1 52 ? 1.894 5.695 7.27 1 96.31 52 ALA B N 1
ATOM 1452 C CA . ALA B 1 52 ? 3.166 6.344 7.57 1 96.31 52 ALA B CA 1
ATOM 1453 C C . ALA B 1 52 ? 3.168 7.797 7.102 1 96.31 52 ALA B C 1
ATOM 1455 O O . ALA B 1 52 ? 3.031 8.07 5.906 1 96.31 52 ALA B O 1
ATOM 1456 N N . CYS B 1 53 ? 3.332 8.719 8.047 1 94.88 53 CYS B N 1
ATOM 1457 C CA . CYS B 1 53 ? 3.383 10.133 7.691 1 94.88 53 CYS B CA 1
ATOM 1458 C C . CYS B 1 53 ? 4.809 10.664 7.77 1 94.88 53 CYS B C 1
ATOM 1460 O O . CYS B 1 53 ? 5.418 10.664 8.844 1 94.88 53 CYS B O 1
ATOM 1462 N N . VAL B 1 54 ? 5.289 11.117 6.641 1 97 54 VAL B N 1
ATOM 1463 C CA . VAL B 1 54 ? 6.645 11.641 6.527 1 97 54 VAL B CA 1
ATOM 1464 C C . VAL B 1 54 ? 6.609 13.164 6.531 1 97 54 VAL B C 1
ATOM 1466 O O . VAL B 1 54 ? 5.781 13.773 5.848 1 97 54 VAL B O 1
ATOM 1469 N N . VAL B 1 55 ? 7.555 13.711 7.336 1 96.31 55 VAL B N 1
ATOM 1470 C CA . VAL B 1 55 ? 7.566 15.164 7.461 1 96.31 55 VAL B CA 1
ATOM 1471 C C . VAL B 1 55 ? 8.938 15.711 7.062 1 96.31 55 VAL B C 1
ATOM 1473 O O . VAL B 1 55 ? 9.961 15.062 7.289 1 96.31 55 VAL B O 1
ATOM 1476 N N . TRP B 1 56 ? 8.93 16.766 6.391 1 97 56 TRP B N 1
ATOM 1477 C CA . TRP B 1 56 ? 10.094 17.625 6.203 1 97 56 TRP B CA 1
ATOM 1478 C C . TRP B 1 56 ? 9.938 18.922 6.977 1 97 56 TRP B C 1
ATOM 1480 O O . TRP B 1 56 ? 9.117 19.781 6.613 1 97 56 TRP B O 1
ATOM 1490 N N . PRO B 1 57 ? 10.758 19.141 8.016 1 89.31 57 PRO B N 1
ATOM 1491 C CA . PRO B 1 57 ? 10.477 20.25 8.938 1 89.31 57 PRO B CA 1
ATOM 1492 C C . PRO B 1 57 ? 11.195 21.547 8.555 1 89.31 57 PRO B C 1
ATOM 1494 O O . PRO B 1 57 ? 10.984 22.578 9.18 1 89.31 57 PRO B O 1
ATOM 1497 N N . ASN B 1 58 ? 12.055 21.5 7.574 1 93.75 58 ASN B N 1
ATOM 1498 C CA . ASN B 1 58 ? 12.836 22.672 7.211 1 93.75 58 ASN B CA 1
ATOM 1499 C C . ASN B 1 58 ? 12.125 23.516 6.152 1 93.75 58 ASN B C 1
ATOM 1501 O O . ASN B 1 58 ? 11.195 23.047 5.504 1 93.75 58 ASN B O 1
ATOM 1505 N N . SER B 1 59 ? 12.578 24.75 6.133 1 94.31 59 SER B N 1
ATOM 1506 C CA . SER B 1 59 ? 11.992 25.656 5.164 1 94.31 59 SER B CA 1
ATOM 1507 C C . SER B 1 59 ? 12.312 25.25 3.736 1 94.31 59 SER B C 1
ATOM 1509 O O . SER B 1 59 ? 13.422 24.766 3.457 1 94.31 59 SER B O 1
ATOM 1511 N N . ALA B 1 60 ? 11.32 25.344 2.838 1 97.38 60 ALA B N 1
ATOM 1512 C CA . ALA B 1 60 ? 11.453 25.062 1.412 1 97.38 60 ALA B CA 1
ATOM 1513 C C . ALA B 1 60 ? 10.258 25.609 0.634 1 97.38 60 ALA B C 1
ATOM 1515 O O . ALA B 1 60 ? 9.219 25.922 1.22 1 97.38 60 ALA B O 1
ATOM 1516 N N . SER B 1 61 ? 10.391 25.844 -0.612 1 97.19 61 SER B N 1
ATOM 1517 C CA . SER B 1 61 ? 9.273 26.188 -1.483 1 97.19 61 SER B CA 1
ATOM 1518 C C . SER B 1 61 ? 8.5 24.953 -1.923 1 97.19 61 SER B C 1
ATOM 1520 O O . SER B 1 61 ? 7.27 24.969 -1.955 1 97.19 61 SER B O 1
ATOM 1522 N N . GLU B 1 62 ? 9.234 23.922 -2.271 1 98.19 62 GLU B N 1
ATOM 1523 C CA . GLU B 1 62 ? 8.648 22.672 -2.705 1 98.19 62 GLU B CA 1
ATOM 1524 C C . GLU B 1 62 ? 9.453 21.469 -2.195 1 98.19 62 GLU B C 1
ATOM 1526 O O . GLU B 1 62 ? 10.688 21.5 -2.213 1 98.19 62 GLU B O 1
ATOM 1531 N N . VAL B 1 63 ? 8.719 20.484 -1.731 1 98.69 63 VAL B N 1
ATOM 1532 C CA . VAL B 1 63 ? 9.375 19.266 -1.286 1 98.69 63 VAL B CA 1
ATOM 1533 C C . VAL B 1 63 ? 8.672 18.047 -1.896 1 98.69 63 VAL B C 1
ATOM 1535 O O . VAL B 1 63 ? 7.441 17.953 -1.851 1 98.69 63 VAL B O 1
ATOM 1538 N N . LEU B 1 64 ? 9.461 17.203 -2.582 1 98.75 64 LEU B N 1
ATOM 1539 C CA . LEU B 1 64 ? 8.984 15.914 -3.088 1 98.75 64 LEU B CA 1
ATOM 1540 C C . LEU B 1 64 ? 9.609 14.758 -2.32 1 98.75 64 LEU B C 1
ATOM 1542 O O . LEU B 1 64 ? 10.688 14.906 -1.735 1 98.75 64 LEU B O 1
ATOM 1546 N N . LEU B 1 65 ? 8.836 13.656 -2.301 1 98.62 65 LEU B N 1
ATOM 1547 C CA . LEU B 1 65 ? 9.32 12.445 -1.654 1 98.62 65 LEU B CA 1
ATOM 1548 C C . LEU B 1 65 ? 9.469 11.312 -2.666 1 98.62 65 LEU B C 1
ATOM 1550 O O . LEU B 1 65 ? 8.594 11.109 -3.508 1 98.62 65 LEU B O 1
ATOM 1554 N N . SER B 1 66 ? 10.609 10.68 -2.736 1 98.56 66 SER B N 1
ATOM 1555 C CA . SER B 1 66 ? 10.883 9.469 -3.506 1 98.56 66 SER B CA 1
ATOM 1556 C C . SER B 1 66 ? 11.438 8.359 -2.615 1 98.56 66 SER B C 1
ATOM 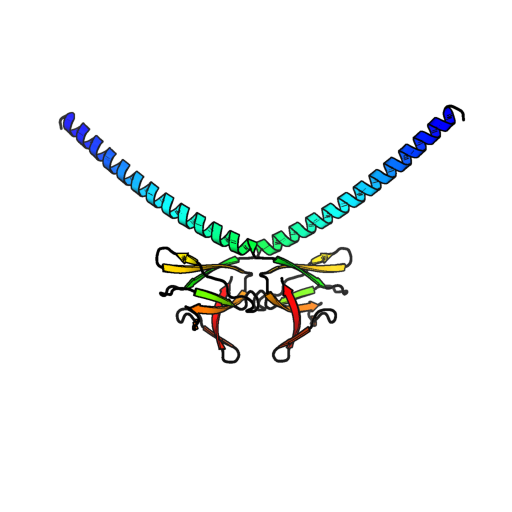1558 O O . SER B 1 66 ? 12.062 8.633 -1.591 1 98.56 66 SER B O 1
ATOM 1560 N N . GLY B 1 67 ? 11.086 7.102 -3.043 1 98.31 67 GLY B N 1
ATOM 1561 C CA . GLY B 1 67 ? 11.562 6.031 -2.18 1 98.31 67 GLY B CA 1
ATOM 1562 C C . GLY B 1 67 ? 11.352 4.652 -2.771 1 98.31 67 GLY B C 1
ATOM 1563 O O . GLY B 1 67 ? 10.883 4.52 -3.906 1 98.31 67 GLY B O 1
ATOM 1564 N N . SER B 1 68 ? 11.727 3.697 -1.934 1 98.06 68 SER B N 1
ATOM 1565 C CA . SER B 1 68 ? 11.703 2.312 -2.395 1 98.06 68 SER B CA 1
ATOM 1566 C C . SER B 1 68 ? 10.281 1.744 -2.348 1 98.06 68 SER B C 1
ATOM 1568 O O . SER B 1 68 ? 10.016 0.69 -2.926 1 98.06 68 SER B O 1
ATOM 1570 N N . PHE B 1 69 ? 9.352 2.469 -1.708 1 98.19 69 PHE B N 1
ATOM 1571 C CA . PHE B 1 69 ? 7.992 1.974 -1.521 1 98.19 69 PHE B CA 1
ATOM 1572 C C . PHE B 1 69 ? 7.266 1.87 -2.855 1 98.19 69 PHE B C 1
ATOM 1574 O O . PHE B 1 69 ? 6.211 1.234 -2.947 1 98.19 69 PHE B O 1
ATOM 1581 N N . ASP B 1 70 ? 7.781 2.412 -3.912 1 97.69 70 ASP B N 1
ATOM 1582 C CA . ASP B 1 70 ? 7.27 2.219 -5.266 1 97.69 70 ASP B CA 1
ATOM 1583 C C . ASP B 1 70 ? 8.406 1.985 -6.254 1 97.69 70 ASP B C 1
ATOM 1585 O O . ASP B 1 70 ? 8.273 2.279 -7.445 1 97.69 70 ASP B O 1
ATOM 1589 N N . GLY B 1 71 ? 9.492 1.574 -5.742 1 96.75 71 GLY B N 1
ATOM 1590 C CA . GLY B 1 71 ? 10.648 1.29 -6.578 1 96.75 71 GLY B CA 1
ATOM 1591 C C . GLY B 1 71 ? 11.312 2.541 -7.121 1 96.75 71 GLY B C 1
ATOM 1592 O O . GLY B 1 71 ? 11.883 2.523 -8.211 1 96.75 71 GLY B O 1
ATOM 1593 N N . TRP B 1 72 ? 11.141 3.641 -6.465 1 97.25 72 TRP B N 1
ATOM 1594 C CA . TRP B 1 72 ? 11.75 4.914 -6.84 1 97.25 72 TRP B CA 1
ATOM 1595 C C . TRP B 1 72 ? 11.188 5.418 -8.164 1 97.25 72 TRP B C 1
ATOM 1597 O O . TRP B 1 72 ? 11.875 6.117 -8.914 1 97.25 72 TRP B O 1
ATOM 1607 N N . THR B 1 73 ? 9.992 5.105 -8.453 1 97.62 73 THR B N 1
ATOM 1608 C CA . THR B 1 73 ? 9.445 5.395 -9.773 1 97.62 73 THR B CA 1
ATOM 1609 C C . THR B 1 73 ? 8.773 6.762 -9.797 1 97.62 73 THR B C 1
ATOM 1611 O O . THR B 1 73 ? 8.586 7.352 -10.859 1 97.62 73 THR B O 1
ATOM 1614 N N . THR B 1 74 ? 8.359 7.27 -8.68 1 97.31 74 THR B N 1
ATOM 1615 C CA . THR B 1 74 ? 7.621 8.531 -8.648 1 97.31 74 THR B CA 1
ATOM 1616 C C . THR B 1 74 ? 8.234 9.484 -7.629 1 97.31 74 THR B C 1
ATOM 1618 O O . THR B 1 74 ? 8.906 9.055 -6.691 1 97.31 74 THR B O 1
ATOM 1621 N N . GLN B 1 75 ? 8.086 10.742 -7.926 1 98.12 75 GLN B N 1
ATOM 1622 C CA . GLN B 1 75 ? 8.367 11.828 -6.984 1 98.12 75 GLN B CA 1
ATOM 1623 C C . GLN B 1 75 ? 7.074 12.469 -6.488 1 98.12 75 GLN B C 1
ATOM 1625 O O . GLN B 1 75 ? 6.469 13.289 -7.188 1 98.12 75 GLN B O 1
ATOM 1630 N N . ARG B 1 76 ? 6.703 12.117 -5.289 1 97.31 76 ARG B N 1
ATOM 1631 C CA . ARG B 1 76 ? 5.395 12.516 -4.777 1 97.31 76 ARG B CA 1
ATOM 1632 C C . ARG B 1 76 ? 5.477 13.859 -4.062 1 97.31 76 ARG B C 1
ATOM 1634 O O . ARG B 1 76 ? 6.309 14.047 -3.17 1 97.31 76 ARG B O 1
ATOM 1641 N N . ARG B 1 77 ? 4.613 14.711 -4.453 1 97.44 77 ARG B N 1
ATOM 1642 C CA . ARG B 1 77 ? 4.613 16.047 -3.863 1 97.44 77 ARG B CA 1
ATOM 1643 C C . ARG B 1 77 ? 4.094 16.016 -2.432 1 97.44 77 ARG B C 1
ATOM 1645 O O . ARG B 1 77 ? 3.051 15.406 -2.158 1 97.44 77 ARG B O 1
ATOM 1652 N N . MET B 1 78 ? 4.852 16.641 -1.542 1 97.06 78 MET B N 1
ATOM 1653 C CA . MET B 1 78 ? 4.418 16.781 -0.155 1 97.06 78 MET B CA 1
ATOM 1654 C C . MET B 1 78 ? 3.572 18.031 0.027 1 97.06 78 MET B C 1
ATOM 1656 O O . MET B 1 78 ? 3.77 19.031 -0.673 1 97.06 78 MET B O 1
ATOM 1660 N N . GLU B 1 79 ? 2.688 17.953 0.953 1 94.31 79 GLU B N 1
ATOM 1661 C CA . GLU B 1 79 ? 1.788 19.062 1.22 1 94.31 79 GLU B CA 1
ATOM 1662 C C . GLU B 1 79 ? 2.373 20.016 2.268 1 94.31 79 GLU B C 1
ATOM 1664 O O . GLU B 1 79 ? 2.871 19.562 3.303 1 94.31 79 GLU B O 1
ATOM 1669 N N . LYS B 1 80 ? 2.26 21.281 1.96 1 93.06 80 LYS B N 1
ATOM 1670 C CA . LYS B 1 80 ? 2.74 22.297 2.896 1 93.06 80 LYS B CA 1
ATOM 1671 C C . LYS B 1 80 ? 1.619 22.766 3.82 1 93.06 80 LYS B C 1
ATOM 1673 O O . LYS B 1 80 ? 0.541 23.141 3.355 1 93.06 80 LYS B O 1
ATOM 1678 N N . SER B 1 81 ? 1.942 22.719 5.129 1 88.62 81 SER B N 1
ATOM 1679 C CA . SER B 1 81 ? 0.983 23.234 6.098 1 88.62 81 SER B CA 1
ATOM 1680 C C . SER B 1 81 ? 1.086 24.75 6.227 1 88.62 81 SER B C 1
ATOM 1682 O O . SER B 1 81 ? 1.998 25.359 5.668 1 88.62 81 SER B O 1
ATOM 1684 N N . SER B 1 82 ? 0.109 25.297 7.004 1 86.69 82 SER B N 1
ATOM 1685 C CA . SER B 1 82 ? 0.103 26.734 7.242 1 86.69 82 SER B CA 1
ATOM 1686 C C . SER B 1 82 ? 1.33 27.172 8.039 1 86.69 82 SER B C 1
ATOM 1688 O O . SER B 1 82 ? 1.781 28.312 7.918 1 86.69 82 SER B O 1
ATOM 1690 N N . THR B 1 83 ? 1.854 26.25 8.805 1 87.12 83 THR B N 1
ATOM 1691 C CA . THR B 1 83 ? 3.018 26.562 9.625 1 87.12 83 THR B CA 1
ATOM 1692 C C . THR B 1 83 ? 4.309 26.344 8.844 1 87.12 83 THR B C 1
ATOM 1694 O O . THR B 1 83 ? 5.406 26.531 9.375 1 87.12 83 THR B O 1
ATOM 1697 N N . GLY B 1 84 ? 4.199 25.891 7.617 1 90.56 84 GLY B N 1
ATOM 1698 C CA . GLY B 1 84 ? 5.355 25.766 6.75 1 90.56 84 GLY B CA 1
ATOM 1699 C C . GLY B 1 84 ? 5.949 24.359 6.754 1 90.56 84 GLY B C 1
ATOM 1700 O O . GLY B 1 84 ? 6.98 24.125 6.129 1 90.56 84 GLY B O 1
ATOM 1701 N N . ILE B 1 85 ? 5.363 23.484 7.469 1 92.25 85 ILE B N 1
ATOM 1702 C CA . ILE B 1 85 ? 5.836 22.109 7.57 1 92.25 85 ILE B CA 1
ATOM 1703 C C . ILE B 1 85 ? 5.285 21.281 6.406 1 92.25 85 ILE B C 1
ATOM 1705 O O . ILE B 1 85 ? 4.102 21.391 6.074 1 92.25 85 ILE B O 1
ATOM 1709 N N . PHE B 1 86 ? 6.227 20.594 5.699 1 96.5 86 PHE B N 1
ATOM 1710 C CA . PHE B 1 86 ? 5.789 19.703 4.625 1 96.5 86 PHE B CA 1
ATOM 1711 C C . PHE B 1 86 ? 5.492 18.312 5.164 1 96.5 86 PHE B C 1
ATOM 1713 O O . PHE B 1 86 ? 6.219 17.797 6.016 1 96.5 86 PHE B O 1
ATOM 1720 N N . SER B 1 87 ? 4.414 17.672 4.625 1 95.44 87 SER B N 1
ATOM 1721 C CA . SER B 1 87 ? 4.062 16.344 5.082 1 95.44 87 SER B CA 1
ATOM 1722 C C . SER B 1 87 ? 3.453 15.508 3.957 1 95.44 87 SER B C 1
ATOM 1724 O O . SER B 1 87 ? 2.918 16.062 2.994 1 95.44 87 SER B O 1
ATOM 1726 N N . LEU B 1 88 ? 3.6 14.219 4.031 1 96.31 88 LEU B N 1
ATOM 1727 C CA . LEU B 1 88 ? 2.988 13.234 3.143 1 96.31 88 LEU B CA 1
ATOM 1728 C C . LEU B 1 88 ? 2.689 11.938 3.885 1 96.31 88 LEU B C 1
ATOM 1730 O O . LEU B 1 88 ? 3.539 11.43 4.617 1 96.31 88 LEU B O 1
ATOM 1734 N N . CYS B 1 89 ? 1.448 11.484 3.732 1 96.25 89 CYS B N 1
ATOM 1735 C CA . CYS B 1 89 ? 1.082 10.203 4.332 1 96.25 89 CYS B CA 1
ATOM 1736 C C . CYS B 1 89 ? 1.026 9.102 3.279 1 96.25 89 CYS B C 1
ATOM 1738 O O . CYS B 1 89 ? 0.494 9.312 2.188 1 96.25 89 CYS B O 1
ATOM 1740 N N . LEU B 1 90 ? 1.562 7.984 3.631 1 97.25 90 LEU B N 1
ATOM 1741 C CA . LEU B 1 90 ? 1.579 6.801 2.777 1 97.25 90 LEU B CA 1
ATOM 1742 C C . LEU B 1 90 ? 0.971 5.602 3.5 1 97.25 90 LEU B C 1
ATOM 1744 O O . LEU B 1 90 ? 1.016 5.527 4.73 1 97.25 90 LEU B O 1
ATOM 1748 N N . LYS B 1 91 ? 0.321 4.73 2.752 1 97.25 91 LYS B N 1
ATOM 1749 C CA . LYS B 1 91 ? -0.071 3.416 3.254 1 97.25 91 LYS B CA 1
ATOM 1750 C C . LYS B 1 91 ? 0.936 2.348 2.838 1 97.25 91 LYS B C 1
ATOM 1752 O O . LYS B 1 91 ? 1.074 2.047 1.65 1 97.25 91 LYS B O 1
ATOM 1757 N N . LEU B 1 92 ? 1.606 1.814 3.834 1 98.25 92 LEU B N 1
ATOM 1758 C CA . LEU B 1 92 ? 2.703 0.893 3.553 1 98.25 92 LEU B CA 1
ATOM 1759 C C . LEU B 1 92 ? 2.559 -0.387 4.371 1 98.25 92 LEU B C 1
ATOM 1761 O O . LEU B 1 92 ? 2.078 -0.353 5.504 1 98.25 92 LEU B O 1
ATOM 1765 N N . TYR B 1 93 ? 2.953 -1.513 3.75 1 97.75 93 TYR B N 1
ATOM 1766 C CA . TYR B 1 93 ? 3.094 -2.736 4.531 1 97.75 93 TYR B CA 1
ATOM 1767 C C . TYR B 1 93 ? 4.203 -2.598 5.566 1 97.75 93 TYR B C 1
ATOM 1769 O O . TYR B 1 93 ? 5.164 -1.853 5.359 1 97.75 93 TYR B O 1
ATOM 1777 N N . PRO B 1 94 ? 4.004 -3.262 6.773 1 98.25 94 PRO B N 1
ATOM 1778 C CA . PRO B 1 94 ? 5.156 -3.32 7.676 1 98.25 94 PRO B CA 1
ATOM 1779 C C . PRO B 1 94 ? 6.43 -3.789 6.977 1 98.25 94 PRO B C 1
ATOM 1781 O O . PRO B 1 94 ? 6.391 -4.734 6.188 1 98.25 94 PRO B O 1
ATOM 1784 N N . GLY B 1 95 ? 7.523 -3.074 7.16 1 98.25 95 GLY B N 1
ATOM 1785 C CA . GLY B 1 95 ? 8.766 -3.396 6.477 1 98.25 95 GLY B CA 1
ATOM 1786 C C . GLY B 1 95 ? 9.789 -2.281 6.547 1 98.25 95 GLY B C 1
ATOM 1787 O O . GLY B 1 95 ? 9.742 -1.443 7.449 1 98.25 95 GLY B O 1
ATOM 1788 N N . ARG B 1 96 ? 10.797 -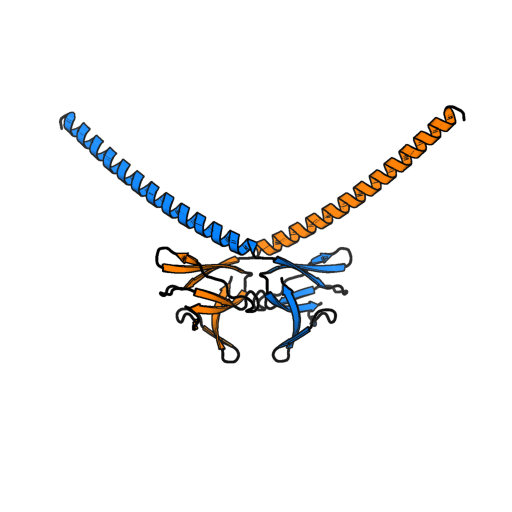2.43 5.719 1 97.75 96 ARG B N 1
ATOM 1789 C CA . ARG B 1 96 ? 11.906 -1.49 5.652 1 97.75 96 ARG B CA 1
ATOM 1790 C C . ARG B 1 96 ? 11.945 -0.773 4.309 1 97.75 96 ARG B C 1
ATOM 1792 O O . ARG B 1 96 ? 11.906 -1.415 3.254 1 97.75 96 ARG B O 1
ATOM 1799 N N . TYR B 1 97 ? 11.977 0.511 4.402 1 98.19 97 TYR B N 1
ATOM 1800 C CA . TYR B 1 97 ? 11.977 1.311 3.184 1 98.19 97 TYR B CA 1
ATOM 1801 C C . TYR B 1 97 ? 13.102 2.338 3.199 1 98.19 97 TYR B C 1
ATOM 1803 O O . TYR B 1 97 ? 13.555 2.756 4.27 1 98.19 97 TYR B O 1
ATOM 1811 N N . GLU B 1 98 ? 13.57 2.67 2.061 1 98.31 98 GLU B N 1
ATOM 1812 C CA . GLU B 1 98 ? 14.469 3.799 1.864 1 98.31 98 GLU B CA 1
ATOM 1813 C C . GLU B 1 98 ? 13.773 4.945 1.14 1 98.31 98 GLU B C 1
ATOM 1815 O O . GLU B 1 98 ? 12.906 4.719 0.292 1 98.31 98 GLU B O 1
ATOM 1820 N N . MET B 1 99 ? 14.141 6.129 1.537 1 98.38 99 MET B N 1
ATOM 1821 C CA . MET B 1 99 ? 13.5 7.289 0.92 1 98.38 99 MET B CA 1
ATOM 1822 C C . MET B 1 99 ? 14.461 8.477 0.876 1 98.38 99 MET B C 1
ATOM 1824 O O . MET B 1 99 ? 15.484 8.477 1.562 1 98.38 99 MET B O 1
ATOM 1828 N N . LYS B 1 100 ? 14.172 9.461 -0 1 98.31 100 LYS B N 1
ATOM 1829 C CA . LYS B 1 100 ? 14.859 10.742 -0.128 1 98.31 100 LYS B CA 1
ATOM 1830 C C . LYS B 1 100 ? 13.867 11.867 -0.419 1 98.31 100 LYS B C 1
ATOM 1832 O O . LYS B 1 100 ? 12.742 11.617 -0.865 1 98.31 100 LYS B O 1
ATOM 1837 N N . PHE B 1 101 ? 14.328 13.016 -0.073 1 98.62 101 PHE B N 1
ATOM 1838 C CA . PHE B 1 101 ? 13.547 14.211 -0.364 1 98.62 101 PHE B CA 1
ATOM 1839 C C . PHE B 1 101 ? 14.141 14.977 -1.538 1 98.62 101 PHE B C 1
ATOM 1841 O O . PHE B 1 101 ? 15.352 14.93 -1.769 1 98.62 101 PHE B O 1
ATOM 1848 N N . ILE B 1 102 ? 13.375 15.562 -2.297 1 98.69 102 ILE B N 1
ATOM 1849 C CA . ILE B 1 102 ? 13.773 16.562 -3.275 1 98.69 102 ILE B CA 1
ATOM 1850 C C . ILE B 1 102 ? 13.289 17.938 -2.83 1 98.69 102 ILE B C 1
ATOM 1852 O O . ILE B 1 102 ? 12.094 18.234 -2.906 1 98.69 102 ILE B O 1
ATOM 1856 N N . VAL B 1 103 ? 14.219 18.766 -2.367 1 98.5 103 VAL B N 1
ATOM 1857 C CA . VAL B 1 103 ? 13.906 20.062 -1.798 1 98.5 103 VAL B CA 1
ATOM 1858 C C . VAL B 1 103 ? 14.305 21.172 -2.779 1 98.5 103 VAL B C 1
ATOM 1860 O O . VAL B 1 103 ? 15.492 21.406 -3.006 1 98.5 103 VAL B O 1
ATOM 1863 N N . ASP B 1 104 ? 13.297 21.766 -3.299 1 98.44 104 ASP B N 1
ATOM 1864 C CA . ASP B 1 104 ? 13.523 22.812 -4.297 1 98.44 104 ASP B CA 1
ATOM 1865 C C . ASP B 1 104 ? 14.461 22.328 -5.398 1 98.44 104 ASP B C 1
ATOM 1867 O O . ASP B 1 104 ? 15.406 23.016 -5.766 1 98.44 104 ASP B O 1
ATOM 1871 N N . GLY B 1 105 ? 14.242 21.062 -5.793 1 98.06 105 GLY B N 1
ATOM 1872 C CA . GLY B 1 105 ? 14.938 20.516 -6.949 1 98.06 105 GLY B CA 1
ATOM 1873 C C . GLY B 1 105 ? 16.219 19.797 -6.594 1 98.06 105 GLY B C 1
ATOM 1874 O O . GLY B 1 105 ? 16.875 19.203 -7.461 1 98.06 105 GLY B O 1
ATOM 1875 N N . VAL B 1 106 ? 16.578 19.812 -5.328 1 98.12 106 VAL B N 1
ATOM 1876 C CA . VAL B 1 106 ? 17.828 19.219 -4.918 1 98.12 106 VAL B CA 1
ATOM 1877 C C . VAL B 1 106 ? 17.562 17.984 -4.047 1 98.12 106 VAL B C 1
ATOM 1879 O O . VAL B 1 106 ? 16.797 18.062 -3.086 1 98.12 106 VAL B O 1
ATOM 1882 N N . TRP B 1 107 ? 18.188 16.906 -4.383 1 98.19 107 TRP B N 1
ATOM 1883 C CA . TRP B 1 107 ? 18.078 15.703 -3.578 1 98.19 107 TRP B CA 1
ATOM 1884 C C . TRP B 1 107 ? 18.688 15.906 -2.195 1 98.19 107 TRP B C 1
ATOM 1886 O O . TRP B 1 107 ? 19.812 16.406 -2.07 1 98.19 107 TRP B O 1
ATOM 1896 N N . ARG B 1 108 ? 17.891 15.57 -1.221 1 97.44 108 ARG B N 1
ATOM 1897 C CA . ARG B 1 108 ? 18.328 15.766 0.159 1 97.44 108 ARG B CA 1
ATOM 1898 C C . ARG B 1 108 ? 17.891 14.594 1.037 1 97.44 108 ARG B C 1
ATOM 1900 O O . ARG B 1 108 ? 16.891 13.938 0.75 1 97.44 108 ARG B O 1
ATOM 1907 N N . ILE B 1 109 ? 18.672 14.328 2.076 1 97.12 109 ILE B N 1
ATOM 1908 C CA . ILE B 1 109 ? 18.234 13.469 3.17 1 97.12 109 ILE B CA 1
ATOM 1909 C C . ILE B 1 109 ? 18 14.305 4.426 1 97.12 109 ILE B C 1
ATOM 1911 O O . ILE B 1 109 ? 18.453 15.453 4.504 1 97.12 109 ILE B O 1
ATOM 1915 N N . ASP B 1 110 ? 17.203 13.867 5.309 1 97.12 110 ASP B N 1
ATOM 1916 C CA . ASP B 1 110 ? 17.062 14.453 6.637 1 97.12 110 ASP B CA 1
ATOM 1917 C C . ASP B 1 110 ? 18.078 13.875 7.609 1 97.12 110 ASP B C 1
ATOM 1919 O O . ASP B 1 110 ? 17.984 12.703 7.996 1 97.12 110 ASP B O 1
ATOM 1923 N N . PRO B 1 111 ? 19 14.664 8.016 1 95.38 111 PRO B N 1
ATOM 1924 C CA . PRO B 1 111 ? 20.062 14.133 8.867 1 95.38 111 PRO B CA 1
ATOM 1925 C C . PRO B 1 111 ? 19.547 13.664 10.227 1 95.38 111 PRO B C 1
ATOM 1927 O O . PRO B 1 111 ? 20.25 12.945 10.945 1 95.38 111 PRO B O 1
ATOM 1930 N N . LEU B 1 112 ? 18.359 14.062 10.641 1 94.5 112 LEU B N 1
ATOM 1931 C CA . LEU B 1 112 ? 17.797 13.695 11.938 1 94.5 112 LEU B CA 1
ATOM 1932 C C . LEU B 1 112 ? 17.109 12.344 11.867 1 94.5 112 LEU B C 1
ATOM 1934 O O . LEU B 1 112 ? 16.672 11.805 12.891 1 94.5 112 LEU B O 1
ATOM 1938 N N . ARG B 1 113 ? 16.984 11.812 10.742 1 95.44 113 ARG B N 1
ATOM 1939 C CA . ARG B 1 113 ? 16.391 10.492 10.531 1 95.44 113 ARG B CA 1
ATOM 1940 C C . ARG B 1 113 ? 17.469 9.438 10.312 1 95.44 113 ARG B C 1
ATOM 1942 O O . ARG B 1 113 ? 18.594 9.766 9.914 1 95.44 113 ARG B O 1
ATOM 1949 N N . PRO B 1 114 ? 17.078 8.188 10.68 1 97.12 114 PRO B N 1
ATOM 1950 C CA . PRO B 1 114 ? 18.047 7.125 10.398 1 97.12 114 PRO B CA 1
ATOM 1951 C C . PRO B 1 114 ? 18.531 7.137 8.953 1 97.12 114 PRO B C 1
ATOM 1953 O O . PRO B 1 114 ? 17.734 7.367 8.031 1 97.12 114 PRO B O 1
ATOM 1956 N N . ILE B 1 115 ? 19.844 6.953 8.781 1 97.69 115 ILE B N 1
ATOM 1957 C CA . ILE B 1 115 ? 20.484 7.035 7.473 1 97.69 115 ILE B CA 1
ATOM 1958 C C . ILE B 1 115 ? 21.094 5.684 7.113 1 97.69 115 ILE B C 1
ATOM 1960 O O . ILE B 1 115 ? 21.672 5.012 7.973 1 97.69 115 ILE B O 1
ATOM 1964 N N . VAL B 1 116 ? 20.953 5.27 5.836 1 97.06 116 VAL B N 1
ATOM 1965 C CA . VAL B 1 116 ? 21.562 4.047 5.332 1 97.06 116 VAL B CA 1
ATOM 1966 C C . VAL B 1 116 ? 22.344 4.352 4.055 1 97.06 116 VAL B C 1
ATOM 1968 O O . VAL B 1 116 ? 22.062 5.324 3.355 1 97.06 116 VAL B O 1
ATOM 1971 N N . ASN B 1 117 ? 23.422 3.533 3.879 1 94.94 117 ASN B N 1
ATOM 1972 C CA . ASN B 1 117 ? 24.219 3.611 2.658 1 94.94 117 ASN B CA 1
ATOM 1973 C C . ASN B 1 117 ? 24.016 2.379 1.779 1 94.94 117 ASN B C 1
ATOM 1975 O O . ASN B 1 117 ? 24.203 1.251 2.236 1 94.94 117 ASN B O 1
ATOM 1979 N N . ASN B 1 118 ? 23.5 2.641 0.526 1 90.31 118 ASN B N 1
ATOM 1980 C CA . ASN B 1 118 ? 23.297 1.578 -0.451 1 90.31 118 ASN B CA 1
ATOM 1981 C C . ASN B 1 118 ? 24.031 1.865 -1.755 1 90.31 118 ASN B C 1
ATOM 1983 O O . ASN B 1 118 ? 23.625 2.73 -2.529 1 90.31 118 ASN B O 1
ATOM 1987 N N . ASN B 1 119 ? 25.031 1.026 -2.023 1 88.12 119 ASN B N 1
ATOM 1988 C CA . ASN B 1 119 ? 25.828 1.154 -3.244 1 88.12 119 ASN B CA 1
ATOM 1989 C C . ASN B 1 119 ? 26.312 2.586 -3.449 1 88.12 119 ASN B C 1
ATOM 1991 O O . ASN B 1 119 ? 26.188 3.137 -4.543 1 88.12 119 ASN B O 1
ATOM 1995 N N . GLY B 1 120 ? 26.641 3.295 -2.383 1 90.5 120 GLY B N 1
ATOM 1996 C CA . GLY B 1 120 ? 27.234 4.621 -2.482 1 90.5 120 GLY B CA 1
ATOM 1997 C C . GLY B 1 120 ? 26.219 5.734 -2.32 1 90.5 120 GLY B C 1
ATOM 1998 O O . GLY B 1 120 ? 26.578 6.914 -2.287 1 90.5 120 GLY B O 1
ATOM 1999 N N . TYR B 1 121 ? 24.984 5.34 -2.266 1 93.19 121 TYR B N 1
ATOM 2000 C CA . TYR B 1 121 ? 23.938 6.344 -2.094 1 93.19 121 TYR B CA 1
ATOM 2001 C C . TYR B 1 121 ? 23.438 6.371 -0.655 1 93.19 121 TYR B C 1
ATOM 2003 O O . TYR B 1 121 ? 23.125 5.324 -0.081 1 93.19 121 TYR B O 1
ATOM 2011 N N . GLU B 1 122 ? 23.484 7.594 -0.15 1 96.75 122 GLU B N 1
ATOM 2012 C CA . GLU B 1 122 ? 22.906 7.773 1.18 1 96.75 122 GLU B CA 1
ATOM 2013 C C . GLU B 1 122 ? 21.406 8.062 1.099 1 96.75 122 GLU B C 1
ATOM 2015 O O . GLU B 1 122 ? 20.984 8.93 0.334 1 96.75 122 GLU B O 1
ATOM 2020 N N . ASN B 1 123 ? 20.609 7.289 1.824 1 98.06 123 ASN B N 1
ATOM 2021 C CA . ASN B 1 123 ? 19.172 7.465 1.888 1 98.06 123 ASN B CA 1
ATOM 2022 C C . ASN B 1 123 ? 18.672 7.473 3.328 1 98.06 123 ASN B C 1
ATOM 2024 O O . ASN B 1 123 ? 19.375 7.043 4.238 1 98.06 123 ASN B O 1
ATOM 2028 N N . ASN B 1 124 ? 17.531 8.125 3.557 1 98.38 124 ASN B N 1
ATOM 2029 C CA . ASN B 1 124 ? 16.859 7.949 4.848 1 98.38 124 ASN B CA 1
ATOM 2030 C C . ASN B 1 124 ? 16.188 6.59 4.949 1 98.38 124 ASN B C 1
ATOM 2032 O O . ASN B 1 124 ? 15.695 6.059 3.949 1 98.38 124 ASN B O 1
ATOM 2036 N N . LEU B 1 125 ? 16.266 6.016 6.152 1 98.25 125 LEU B N 1
ATOM 2037 C CA . LEU B 1 125 ? 15.625 4.738 6.43 1 98.25 125 LEU B CA 1
ATOM 2038 C C . LEU B 1 125 ? 14.25 4.945 7.062 1 98.25 125 LEU B C 1
ATOM 2040 O O . LEU B 1 125 ? 14.094 5.773 7.961 1 98.25 125 LEU B O 1
ATOM 2044 N N . LEU B 1 126 ? 13.188 4.332 6.5 1 97.88 126 LEU B N 1
ATOM 2045 C CA . LEU B 1 126 ? 11.836 4.344 7.047 1 97.88 126 LEU B CA 1
ATOM 2046 C C . LEU B 1 126 ? 11.398 2.943 7.461 1 97.88 126 LEU B C 1
ATOM 2048 O O . LEU B 1 126 ? 11.266 2.055 6.613 1 97.88 126 LEU B O 1
ATOM 2052 N N . ILE B 1 127 ? 11.211 2.717 8.773 1 97.75 127 ILE B N 1
ATOM 2053 C CA . ILE B 1 127 ? 10.789 1.42 9.289 1 97.75 127 ILE B CA 1
ATOM 2054 C C . ILE B 1 127 ? 9.305 1.467 9.648 1 97.75 127 ILE B C 1
ATOM 2056 O O . ILE B 1 127 ? 8.875 2.322 10.43 1 97.75 127 ILE B O 1
ATOM 2060 N N . ILE B 1 128 ? 8.562 0.587 9.008 1 97.81 128 ILE B N 1
ATOM 2061 C CA . ILE B 1 128 ? 7.133 0.483 9.297 1 97.81 128 ILE B CA 1
ATOM 2062 C C . ILE B 1 128 ? 6.855 -0.805 10.07 1 97.81 128 ILE B C 1
ATOM 2064 O O . ILE B 1 128 ? 7.285 -1.886 9.656 1 97.81 128 ILE B O 1
ATOM 2068 N N . THR B 1 129 ? 6.129 -0.644 11.234 1 94.25 129 THR B N 1
ATOM 2069 C CA . THR B 1 129 ? 5.859 -1.813 12.062 1 94.25 129 THR B CA 1
ATOM 2070 C C . THR B 1 129 ? 4.359 -2.094 12.125 1 94.25 129 THR B C 1
ATOM 2072 O O . THR B 1 129 ? 3.545 -1.186 11.953 1 94.25 129 THR B O 1
#

Foldseek 3Di:
DDPVVVVVVVVVVVVVVVVVVVVVVVVVVVVVVVVVVVVVVVVVVQVQWDKDKDKDADAAPWKWKAKPQVDRPDTHTFDADPVRITMDIDTGGFDKMWMWMQGPNRTHEDPVADWDDDPRDITGMDGGD/DDPVVVVVVVVVVVVVVVVVVVVVVVVVVVVVVVVVVVVVVVVVVQVQWDKDKDKDADAAPWKWKAKPQVDRPDTHTFDADPVRITMDIDTGGFDKMWMWMQGPNRTHEDPVADWDDDPRDITGMDGGD

pLDDT: mean 93.36, std 5.21, range [61.69, 98.75]

Nearest PDB structures (foldseek):
  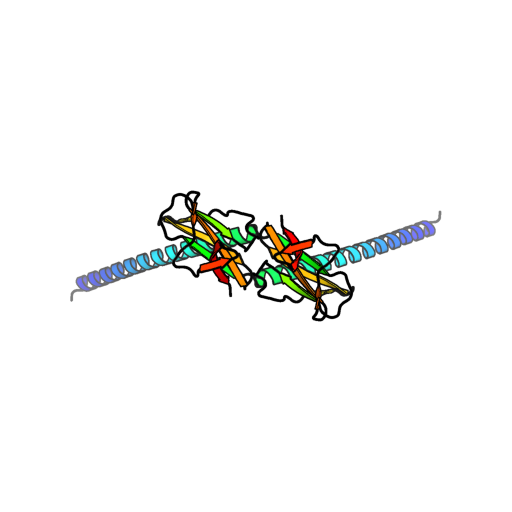6c9f-assembly1_B  TM=9.431E-01  e=3.248E-09  Homo sapiens
  6c9j-assembly1_B  TM=9.455E-01  e=5.173E-09  Homo sapiens
  6c9h-assembly1_B  TM=9.398E-01  e=5.173E-09  Homo sapiens
  8bik-assembly2_E  TM=9.448E-01  e=9.258E-09  Homo sapiens
  5iso-assembly2_D  TM=9.549E-01  e=3.330E-08  Homo sapiens